Protein AF-0000000073390594 (afdb_homodimer)

Secondary structure (DSSP, 8-state):
------PPPEEEEE-TT-EEEEEEEESSEEEESSEEES-EEEPPSSS--EEEE-TT-EEES-EEEEEEEESSEEES-EEEEEEEEE-TT-EEES-EEEEEEEE-TT-EEES-EEE------------------/------PPPEEEEE-TT-EEEEEEEESSEEEESSEEES-EEEPPSSS--EEEE-TT-EEES-EEEEEEEESSEEES-EEEEEEEEE-TT-EEES-EEESSEEE-TT-EEES-EEE------------------

InterPro domains:
  IPR007607 Bactofilin A/B [PF04519] (12-113)
  IPR007607 Bactofilin A/B [PTHR35024] (6-117)

Foldseek 3Di:
DPPPPDQFDADEEAADPHEAEEEAEDEGEYEYNYEYEEEYEYDDDPDAYEYEYDDNYEYEYEYYGQHYEFQHEYEEEYEHVHEYEYDQNAHYEYEYEYQYYHYDHNHDYHYHYDYPPPPPPPPPPPPPPCPPD/DPPPPDQFDADEEAADPHEAEEEAEDEGEYEYNYEYEEEYEYDDDPDAYEYEYDDNYEYEYEYYGQHYEFQHEYEEEYEHVHEYEYDQNAHYEYEYEYQYYHYDHNHDYHYHYDYPPPPPVPPPPPPPPPPPD

Radius of gyration: 25.72 Å; Cα contacts (8 Å, |Δi|>4): 773; chains: 2; bounding box: 42×92×104 Å

pLDDT: mean 87.41, std 20.41, range [28.91, 98.94]

Nearest PDB structures (foldseek):
  6mzp-assembly1_A  TM=2.195E-01  e=5.213E+00  Danio rerio
  6mzp-assembly1_A  TM=2.193E-01  e=5.153E+00  Danio rerio

Structure (mmCIF, N/CA/C/O backbone):
data_AF-0000000073390594-model_v1
#
loop_
_entity.id
_entity.type
_entity.pdbx_description
1 polymer 'Cell shape determination protein CcmA'
#
loop_
_atom_site.group_PDB
_atom_site.id
_atom_site.type_symbol
_atom_site.label_atom_id
_atom_site.label_alt_id
_atom_site.label_comp_id
_atom_site.label_asym_id
_atom_site.label_entity_id
_atom_site.label_seq_id
_atom_site.pdbx_PDB_ins_code
_atom_site.Cartn_x
_atom_site.Cartn_y
_atom_site.Cartn_z
_atom_site.occupancy
_atom_site.B_iso_or_equiv
_atom_site.auth_seq_id
_atom_site.auth_comp_id
_atom_site.auth_asym_id
_atom_site.auth_atom_id
_atom_site.pdbx_PDB_model_num
ATOM 1 N N . MET A 1 1 ? 15.844 23.516 24.5 1 29.14 1 MET A N 1
ATOM 2 C CA . MET A 1 1 ? 16.297 22.391 23.688 1 29.14 1 MET A CA 1
ATOM 3 C C . MET A 1 1 ? 15.109 21.688 23.031 1 29.14 1 MET A C 1
ATOM 5 O O . MET A 1 1 ? 14.32 21.016 23.719 1 29.14 1 MET A O 1
ATOM 9 N N . PHE A 1 2 ? 14.172 22.141 22.156 1 35.88 2 PHE A N 1
ATOM 10 C CA . PHE A 1 2 ? 12.93 21.703 21.531 1 35.88 2 PHE A CA 1
ATOM 11 C C . PHE A 1 2 ? 13.055 20.266 21.031 1 35.88 2 PHE A C 1
ATOM 13 O O . PHE A 1 2 ? 13.836 20 20.109 1 35.88 2 PHE A O 1
ATOM 20 N N . SER A 1 3 ? 12.914 19.344 21.891 1 44.19 3 SER A N 1
ATOM 21 C CA . SER A 1 3 ? 13.117 17.922 21.609 1 44.19 3 SER A CA 1
ATOM 22 C C . SER A 1 3 ? 12.516 17.531 20.266 1 44.19 3 SER A C 1
ATOM 24 O O . SER A 1 3 ? 11.32 17.703 20.031 1 44.19 3 SER A O 1
ATOM 26 N N . ARG A 1 4 ? 13.188 17.703 19.219 1 50.53 4 ARG A N 1
ATOM 27 C CA . ARG A 1 4 ? 12.727 17.297 17.891 1 50.53 4 ARG A CA 1
ATOM 28 C C . ARG A 1 4 ? 12.094 15.906 17.938 1 50.53 4 ARG A C 1
ATOM 30 O O . ARG A 1 4 ? 12.789 14.914 18.188 1 50.53 4 ARG A O 1
ATOM 37 N N . LYS A 1 5 ? 10.844 15.844 18.375 1 61.91 5 LYS A N 1
ATOM 38 C CA . LYS A 1 5 ? 10.172 14.555 18.5 1 61.91 5 LYS A CA 1
ATOM 39 C C . LYS A 1 5 ? 10.492 13.656 17.312 1 61.91 5 LYS A C 1
ATOM 41 O O . LYS A 1 5 ? 10.5 14.109 16.172 1 61.91 5 LYS A O 1
ATOM 46 N N . LYS A 1 6 ? 11.203 12.578 17.594 1 77.19 6 LYS A N 1
ATOM 47 C CA . LYS A 1 6 ? 11.617 11.586 16.609 1 77.19 6 LYS A CA 1
ATOM 48 C C . LYS A 1 6 ? 10.461 11.203 15.68 1 77.19 6 LYS A C 1
ATOM 50 O O . LYS A 1 6 ? 9.367 10.883 16.141 1 77.19 6 LYS A O 1
ATOM 55 N N . GLN A 1 7 ? 10.672 11.492 14.422 1 86.75 7 GLN A N 1
ATOM 56 C CA . GLN A 1 7 ? 9.672 11.164 13.414 1 86.75 7 GLN A CA 1
ATOM 57 C C . GLN A 1 7 ? 9.391 9.664 13.383 1 86.75 7 GLN A C 1
ATOM 59 O O . GLN A 1 7 ? 10.312 8.852 13.469 1 86.75 7 GLN A O 1
ATOM 64 N N . PRO A 1 8 ? 8.125 9.336 13.336 1 90.12 8 PRO A N 1
ATOM 65 C CA . PRO A 1 8 ? 7.797 7.91 13.234 1 90.12 8 PRO A CA 1
ATOM 66 C C . PRO A 1 8 ? 8.43 7.246 12.016 1 90.12 8 PRO A C 1
ATOM 68 O O . PRO A 1 8 ? 8.578 7.883 10.969 1 90.12 8 PRO A O 1
ATOM 71 N N . PRO A 1 9 ? 8.82 6.027 12.164 1 92.44 9 PRO A N 1
ATOM 72 C CA . PRO A 1 9 ? 9.406 5.328 11.023 1 92.44 9 PRO A CA 1
ATOM 73 C C . PRO A 1 9 ? 8.398 5.07 9.906 1 92.44 9 PRO A C 1
ATOM 75 O O . PRO A 1 9 ? 7.23 4.789 10.172 1 92.44 9 PRO A O 1
ATOM 78 N N . ILE A 1 10 ? 8.891 5.086 8.695 1 95.75 10 ILE A N 1
ATOM 79 C CA . ILE A 1 10 ? 8.102 4.676 7.543 1 95.75 10 ILE A CA 1
ATOM 80 C C . ILE A 1 10 ? 8.078 3.154 7.449 1 95.75 10 ILE A C 1
ATOM 82 O O . ILE A 1 10 ? 9.109 2.521 7.23 1 95.75 10 ILE A O 1
ATOM 86 N N . LYS A 1 11 ? 6.898 2.658 7.578 1 96.44 11 LYS A N 1
ATOM 87 C CA . LYS A 1 11 ? 6.789 1.203 7.582 1 96.44 11 LYS A CA 1
ATOM 88 C C . LYS A 1 11 ? 6.176 0.692 6.281 1 96.44 11 LYS A C 1
ATOM 90 O O . LYS A 1 11 ? 6.457 -0.431 5.859 1 96.44 11 LYS A O 1
ATOM 95 N N . SER A 1 12 ? 5.344 1.457 5.68 1 98.31 12 SER A N 1
ATOM 96 C CA . SER A 1 12 ? 4.695 1.093 4.422 1 98.31 12 SER A CA 1
ATOM 97 C C . SER A 1 12 ? 5.172 1.981 3.277 1 98.31 12 SER A C 1
ATOM 99 O O . SER A 1 12 ? 5.438 3.168 3.477 1 98.31 12 SER A O 1
ATOM 101 N N . LEU A 1 13 ? 5.25 1.377 2.123 1 98.56 13 LEU A N 1
ATOM 102 C CA . LEU A 1 13 ? 5.66 2.096 0.922 1 98.56 13 LEU A CA 1
ATOM 103 C C . LEU A 1 13 ? 4.809 1.687 -0.273 1 98.56 13 LEU A C 1
ATOM 105 O O . LEU A 1 13 ? 4.742 0.505 -0.62 1 98.56 13 LEU A O 1
ATOM 109 N N . ILE A 1 14 ? 4.148 2.57 -0.844 1 98.44 14 ILE A N 1
ATOM 110 C CA . ILE A 1 14 ? 3.494 2.396 -2.137 1 98.44 14 ILE A CA 1
ATOM 111 C C . ILE A 1 14 ? 4.383 2.957 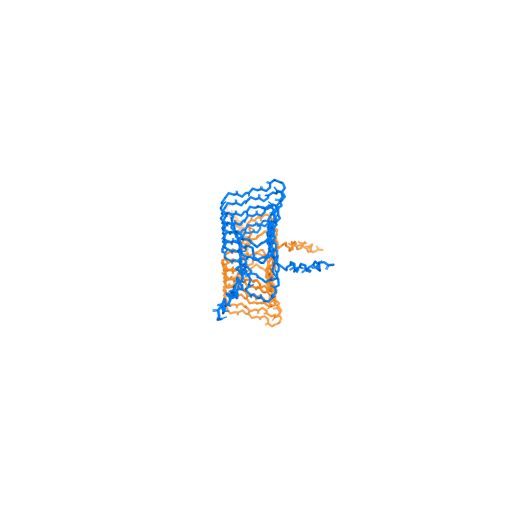-3.244 1 98.44 14 ILE A C 1
ATOM 113 O O . ILE A 1 14 ? 4.41 4.168 -3.473 1 98.44 14 ILE A O 1
ATOM 117 N N . ALA A 1 15 ? 5 2.104 -3.922 1 98 15 ALA A N 1
ATOM 118 C CA . ALA A 1 15 ? 6.07 2.504 -4.832 1 98 15 ALA A CA 1
ATOM 119 C C . ALA A 1 15 ? 5.508 2.963 -6.172 1 98 15 ALA A C 1
ATOM 121 O O . ALA A 1 15 ? 4.344 2.707 -6.484 1 98 15 ALA A O 1
ATOM 122 N N . HIS A 1 16 ? 6.426 3.664 -6.902 1 97 16 HIS A N 1
ATOM 123 C CA . HIS A 1 16 ? 6.109 4.012 -8.281 1 97 16 HIS A CA 1
ATOM 124 C C . HIS A 1 16 ? 5.664 2.785 -9.07 1 97 16 HIS A C 1
ATOM 126 O O . HIS A 1 16 ? 6.254 1.711 -8.945 1 97 16 HIS A O 1
ATOM 132 N N . GLY A 1 17 ? 4.586 2.969 -9.844 1 95 17 GLY A N 1
ATOM 133 C CA . GLY A 1 17 ? 4.055 1.854 -10.617 1 95 17 GLY A CA 1
ATOM 134 C C . GLY A 1 17 ? 2.955 1.1 -9.898 1 95 17 GLY A C 1
ATOM 135 O O . GLY A 1 17 ? 2.271 0.268 -10.5 1 95 17 GLY A O 1
ATOM 136 N N . THR A 1 18 ? 2.781 1.386 -8.586 1 97.44 18 THR A N 1
ATOM 137 C CA . THR A 1 18 ? 1.701 0.78 -7.812 1 97.44 18 THR A CA 1
ATOM 138 C C . THR A 1 18 ? 0.523 1.741 -7.684 1 97.44 18 THR A C 1
ATOM 140 O O . THR A 1 18 ? 0.711 2.932 -7.43 1 97.44 18 THR A O 1
ATOM 143 N N . ARG A 1 19 ? -0.652 1.222 -7.906 1 98.5 19 ARG A N 1
ATOM 144 C CA . ARG A 1 19 ? -1.881 2.002 -7.797 1 98.5 19 ARG A CA 1
ATOM 145 C C . ARG A 1 19 ? -2.875 1.324 -6.859 1 98.5 19 ARG A C 1
ATOM 147 O O . ARG A 1 19 ? -3.127 0.122 -6.977 1 98.5 19 ARG A O 1
ATOM 154 N N . ILE A 1 20 ? -3.424 2.088 -5.953 1 98.56 20 ILE A N 1
ATOM 155 C CA . ILE A 1 20 ? -4.473 1.608 -5.062 1 98.56 20 ILE A CA 1
ATOM 156 C C . ILE A 1 20 ? -5.789 2.312 -5.387 1 98.56 20 ILE A C 1
ATOM 158 O O . ILE A 1 20 ? -5.844 3.543 -5.449 1 98.56 20 ILE A O 1
ATOM 162 N N . ASN A 1 21 ? -6.773 1.581 -5.723 1 98.62 21 ASN A N 1
ATOM 163 C C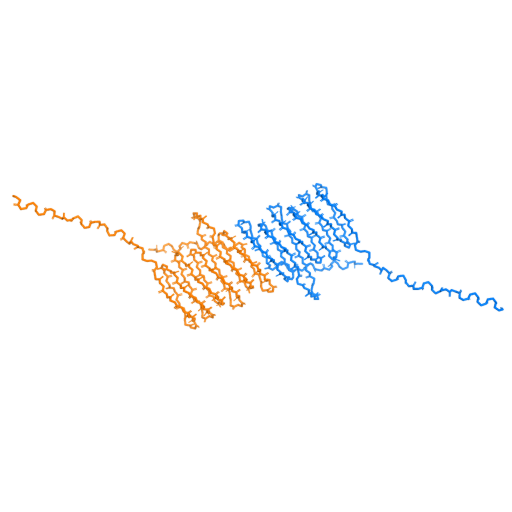A . ASN A 1 21 ? -8.133 2.09 -5.844 1 98.62 21 ASN A CA 1
ATOM 164 C C . ASN A 1 21 ? -8.977 1.733 -4.625 1 98.62 21 ASN A C 1
ATOM 166 O O . ASN A 1 21 ? -9.555 0.645 -4.559 1 98.62 21 ASN A O 1
ATOM 170 N N . GLY A 1 22 ? -8.992 2.658 -3.66 1 98 22 GLY A N 1
ATOM 171 C CA . GLY A 1 22 ? -9.688 2.414 -2.404 1 98 22 GLY A CA 1
ATOM 172 C C . GLY A 1 22 ? -9.086 3.172 -1.236 1 98 22 GLY A C 1
ATOM 173 O O . GLY A 1 22 ? -8.266 4.078 -1.43 1 98 22 GLY A O 1
ATOM 174 N N . GLU A 1 23 ? -9.453 2.805 -0.012 1 98.31 23 GLU A N 1
ATOM 175 C CA . GLU A 1 23 ? -9.023 3.486 1.208 1 98.31 23 GLU A CA 1
ATOM 176 C C . GLU A 1 23 ? -7.777 2.836 1.798 1 98.31 23 GLU A C 1
ATOM 178 O O . GLU A 1 23 ? -7.672 1.607 1.836 1 98.31 23 GLU A O 1
ATOM 183 N N . VAL A 1 24 ? -6.938 3.646 2.264 1 98.69 24 VAL A N 1
ATOM 184 C CA . VAL A 1 24 ? -5.742 3.182 2.963 1 98.69 24 VAL A CA 1
ATOM 185 C C . VAL A 1 24 ? -5.77 3.666 4.41 1 98.69 24 VAL A C 1
ATOM 187 O O . VAL A 1 24 ? -5.863 4.867 4.668 1 98.69 24 VAL A O 1
ATOM 190 N N . VAL A 1 25 ? -5.75 2.793 5.324 1 98.56 25 VAL A N 1
ATOM 191 C CA . VAL A 1 25 ? -5.59 3.109 6.738 1 98.56 25 VAL A CA 1
ATOM 192 C C . VAL A 1 25 ? -4.25 2.572 7.238 1 98.56 25 VAL A C 1
ATOM 194 O O . VAL A 1 25 ? -3.982 1.372 7.148 1 98.56 25 VAL A O 1
ATOM 197 N N . PHE A 1 26 ? -3.379 3.473 7.812 1 97.88 26 PHE A N 1
ATOM 198 C CA . PHE A 1 26 ? -2.029 3.023 8.133 1 97.88 26 PHE A CA 1
ATOM 199 C C . PHE A 1 26 ? -1.666 3.375 9.57 1 97.88 26 PHE A C 1
ATOM 201 O O . PHE A 1 26 ? -2.262 4.277 10.164 1 97.88 26 PHE A O 1
ATOM 208 N N . ALA A 1 27 ? -0.7 2.639 10.016 1 94.31 27 ALA A N 1
ATOM 209 C CA . ALA A 1 27 ? -0.115 2.928 11.32 1 94.31 27 ALA A CA 1
ATOM 210 C C . ALA A 1 27 ? 1.307 3.467 11.18 1 94.31 27 ALA A C 1
ATOM 212 O O . ALA A 1 27 ? 2.023 3.104 10.242 1 94.31 27 ALA A O 1
ATOM 213 N N . GLU A 1 28 ? 1.721 4.285 12.008 1 93.5 28 GLU A N 1
ATOM 214 C CA . GLU A 1 28 ? 3.068 4.836 12.117 1 93.5 28 GLU A CA 1
ATOM 215 C C . GLU A 1 28 ? 3.422 5.68 10.898 1 93.5 28 GLU A C 1
ATOM 217 O O . GLU A 1 28 ? 2.904 6.785 10.727 1 93.5 28 GLU A O 1
ATOM 222 N N . GLY A 1 29 ? 4.039 5.078 9.891 1 97.38 29 GLY A N 1
ATOM 223 C CA . GLY A 1 29 ? 4.457 5.883 8.75 1 97.38 29 GLY A CA 1
ATOM 224 C C . GLY A 1 29 ? 4.137 5.238 7.414 1 97.38 29 GLY A C 1
ATOM 225 O O . GLY A 1 29 ? 4.266 4.023 7.258 1 97.38 29 GLY A O 1
ATOM 226 N N . LEU A 1 30 ? 3.697 5.98 6.41 1 98.56 30 LEU A N 1
ATOM 227 C CA . LEU A 1 30 ? 3.414 5.578 5.039 1 98.56 30 LEU A CA 1
ATOM 228 C C . LEU A 1 30 ? 4.051 6.547 4.047 1 98.56 30 LEU A C 1
ATOM 230 O O . LEU A 1 30 ? 3.906 7.766 4.18 1 98.56 30 LEU A O 1
ATOM 234 N N . ARG A 1 31 ? 4.773 6.016 3.162 1 98.81 31 ARG A N 1
ATOM 235 C CA . ARG A 1 31 ? 5.258 6.793 2.027 1 98.81 31 ARG A CA 1
ATOM 236 C C . ARG A 1 31 ? 4.574 6.359 0.734 1 98.81 31 ARG A C 1
ATOM 238 O O . ARG A 1 31 ? 4.461 5.164 0.458 1 98.81 31 ARG A O 1
ATOM 245 N N . ILE A 1 32 ? 4.152 7.305 0.03 1 98.88 32 ILE A N 1
ATOM 246 C CA . ILE A 1 32 ? 3.531 7.051 -1.267 1 98.88 32 ILE A CA 1
ATOM 247 C C . ILE A 1 32 ? 4.391 7.652 -2.377 1 98.88 32 ILE A C 1
ATOM 249 O O . ILE A 1 32 ? 4.566 8.875 -2.441 1 98.88 32 ILE A O 1
ATOM 253 N N . ASP A 1 33 ? 4.949 6.816 -3.225 1 98.62 33 ASP A N 1
ATOM 254 C CA . ASP A 1 33 ? 5.633 7.223 -4.449 1 98.62 33 ASP A CA 1
ATOM 255 C C . ASP A 1 33 ? 4.746 7 -5.672 1 98.62 33 ASP A C 1
ATOM 257 O O . ASP A 1 33 ? 5.02 7.539 -6.746 1 98.62 33 ASP A O 1
ATOM 261 N N . GLY A 1 34 ? 3.615 6.176 -5.484 1 98.5 34 GLY A N 1
ATOM 262 C CA . GLY A 1 34 ? 2.709 5.809 -6.562 1 98.5 34 GLY A CA 1
ATOM 263 C C . GLY A 1 34 ? 1.399 6.574 -6.527 1 98.5 34 GLY A C 1
ATOM 264 O O . GLY A 1 34 ? 1.392 7.793 -6.352 1 98.5 34 GLY A O 1
ATOM 265 N N . GLU A 1 35 ? 0.335 5.766 -6.785 1 98.81 35 GLU A N 1
ATOM 266 C CA . GLU A 1 35 ? -0.961 6.426 -6.902 1 98.81 35 GLU A CA 1
ATOM 267 C C . GLU A 1 35 ? -1.99 5.797 -5.969 1 98.81 35 GLU A C 1
ATOM 269 O O . GLU A 1 35 ? -2.031 4.574 -5.812 1 98.81 35 GLU A O 1
ATOM 274 N N . VAL A 1 36 ? -2.832 6.648 -5.367 1 98.88 36 VAL A N 1
ATOM 275 C CA . VAL A 1 36 ? -3.955 6.188 -4.559 1 98.88 36 VAL A CA 1
ATOM 276 C C . VAL A 1 36 ? -5.227 6.93 -4.965 1 98.88 36 VAL A C 1
ATOM 278 O O . VAL A 1 36 ? -5.301 8.156 -4.848 1 98.88 36 VAL A O 1
ATOM 281 N N . ALA A 1 37 ? -6.137 6.25 -5.523 1 98.81 37 ALA A N 1
ATOM 282 C CA . ALA A 1 37 ? -7.473 6.781 -5.766 1 98.81 37 ALA A CA 1
ATOM 283 C C . ALA A 1 37 ? -8.422 6.418 -4.633 1 98.81 37 ALA A C 1
ATOM 285 O O . ALA A 1 37 ? -9.156 5.426 -4.719 1 98.81 37 ALA A O 1
ATOM 286 N N . GLY A 1 38 ? -8.461 7.168 -3.604 1 98.62 38 GLY A N 1
ATOM 287 C CA . GLY A 1 38 ? -9.211 6.969 -2.369 1 98.62 38 GLY A CA 1
ATOM 288 C C . GLY A 1 38 ? -8.586 7.676 -1.179 1 98.62 38 GLY A C 1
ATOM 289 O O . GLY A 1 38 ? -7.566 8.352 -1.312 1 98.62 38 GLY A O 1
ATOM 290 N N . ASP A 1 39 ? -9.234 7.59 0.003 1 98.69 39 ASP A N 1
ATOM 291 C CA . ASP A 1 39 ? -8.781 8.281 1.204 1 98.69 39 ASP A CA 1
ATOM 292 C C . ASP A 1 39 ? -7.57 7.582 1.818 1 98.69 39 ASP A C 1
ATOM 294 O O . ASP A 1 39 ? -7.48 6.352 1.795 1 98.69 39 ASP A O 1
ATOM 298 N N . VAL A 1 40 ? -6.695 8.344 2.352 1 98.81 40 VAL A N 1
ATOM 299 C CA . VAL A 1 40 ? -5.547 7.859 3.107 1 98.81 40 VAL A CA 1
ATOM 300 C C . VAL A 1 40 ? -5.59 8.414 4.531 1 98.81 40 VAL A C 1
ATOM 302 O O . VAL A 1 40 ? -5.496 9.625 4.73 1 98.81 40 VAL A O 1
ATOM 305 N N . ARG A 1 41 ? -5.703 7.508 5.496 1 98.31 41 ARG A N 1
ATOM 306 C CA . ARG A 1 41 ? -5.902 7.973 6.867 1 98.31 41 ARG A CA 1
ATOM 307 C C . ARG A 1 41 ? -5.012 7.211 7.84 1 98.31 41 ARG A C 1
ATOM 309 O O . ARG A 1 41 ? -4.961 5.98 7.809 1 98.31 41 ARG A O 1
ATOM 316 N N . ALA A 1 42 ? -4.355 7.926 8.688 1 97.12 42 ALA A N 1
ATOM 317 C CA . ALA A 1 42 ? -3.641 7.285 9.789 1 97.12 42 ALA A CA 1
ATOM 318 C C . ALA A 1 42 ? -4.617 6.727 10.82 1 97.12 42 ALA A C 1
ATOM 320 O O . ALA A 1 42 ? -5.66 7.324 11.086 1 97.12 42 ALA A O 1
ATOM 321 N N . GLN A 1 43 ? -4.223 5.609 11.336 1 92.69 43 GLN A N 1
ATOM 322 C CA . GLN A 1 43 ? -5.02 5.047 12.422 1 92.69 43 GLN A CA 1
ATOM 323 C C . GLN A 1 43 ? -5.004 5.961 13.641 1 92.69 43 GLN A C 1
ATOM 325 O O . GLN A 1 43 ? -3.988 6.598 13.938 1 92.69 43 GLN A O 1
ATOM 330 N N . ASP A 1 44 ? -6.191 5.852 14.227 1 81.12 44 ASP A N 1
ATOM 331 C CA . ASP A 1 44 ? -6.258 6.582 15.484 1 81.12 44 ASP A CA 1
ATOM 332 C C . ASP A 1 44 ? -5.402 5.91 16.562 1 81.12 44 ASP A C 1
ATOM 334 O O . ASP A 1 44 ? -5.336 4.68 16.625 1 81.12 44 ASP A O 1
ATOM 338 N N . GLY A 1 45 ? -4.512 6.559 17.078 1 75.75 45 GLY A N 1
ATOM 339 C CA . GLY A 1 45 ? -3.75 5.938 18.156 1 75.75 45 GLY A CA 1
ATOM 340 C C . GLY A 1 45 ? -2.807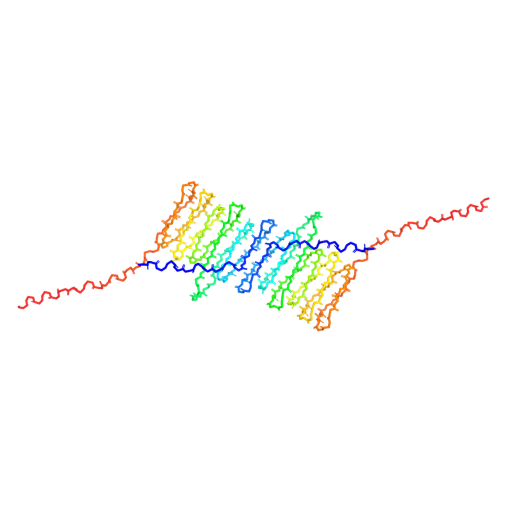 6.898 18.859 1 75.75 45 GLY A C 1
ATOM 341 O O . GLY A 1 45 ? -2.881 8.109 18.641 1 75.75 45 GLY A O 1
ATOM 342 N N . GLU A 1 46 ? -2.172 6.27 19.766 1 70.75 46 GLU A N 1
ATOM 343 C CA . GLU A 1 46 ? -1.285 7.043 20.625 1 70.75 46 GLU A CA 1
ATOM 344 C C . GLU A 1 46 ? 0.034 7.352 19.938 1 70.75 46 GLU A C 1
ATOM 346 O O . GLU A 1 46 ? 0.768 8.25 20.344 1 70.75 46 GLU A O 1
ATOM 351 N N . HIS A 1 47 ? 0.167 6.672 18.797 1 81.88 47 HIS A N 1
ATOM 352 C CA . HIS A 1 47 ? 1.47 6.828 18.172 1 81.88 47 HIS A CA 1
ATOM 353 C C . HIS A 1 47 ? 1.438 7.922 17.109 1 81.88 47 HIS A C 1
ATOM 355 O O . HIS A 1 47 ? 0.424 8.109 16.422 1 81.88 47 HIS A O 1
ATOM 361 N N . ALA A 1 48 ? 2.531 8.539 17.109 1 89.12 48 ALA A N 1
ATOM 362 C CA . ALA A 1 48 ? 2.684 9.555 16.062 1 89.12 48 ALA A CA 1
ATOM 363 C C . ALA A 1 48 ? 2.643 8.922 14.672 1 89.12 48 ALA A C 1
ATOM 365 O O . ALA A 1 48 ? 3.135 7.809 14.477 1 89.12 48 ALA A O 1
ATOM 366 N N . THR A 1 49 ? 1.987 9.531 13.75 1 96.12 49 THR A N 1
ATOM 367 C CA . THR A 1 49 ? 1.872 9.047 12.383 1 96.12 49 THR A CA 1
ATOM 368 C C . THR A 1 49 ? 2.457 10.055 11.398 1 96.12 49 THR A C 1
ATOM 370 O O . THR A 1 49 ? 2.387 11.258 11.625 1 96.12 49 THR A O 1
ATOM 373 N N . ILE A 1 50 ? 3.051 9.516 10.344 1 97.62 50 ILE A N 1
ATOM 374 C CA . ILE A 1 50 ? 3.592 10.375 9.297 1 97.62 50 ILE A CA 1
ATOM 375 C C . ILE A 1 50 ? 3.197 9.836 7.926 1 97.62 50 ILE A C 1
ATOM 377 O O . ILE A 1 50 ? 3.252 8.633 7.688 1 97.62 50 ILE A O 1
ATOM 381 N N . LEU A 1 51 ? 2.721 10.688 7.09 1 98.62 51 LEU A N 1
ATOM 382 C CA . LEU A 1 51 ? 2.416 10.398 5.691 1 98.62 51 LEU A CA 1
ATOM 383 C C . LEU A 1 51 ? 3.283 11.242 4.762 1 98.62 51 LEU A C 1
ATOM 385 O O . LEU A 1 51 ? 3.309 12.469 4.875 1 98.62 51 LEU A O 1
ATOM 389 N N . VAL A 1 52 ? 3.992 10.586 3.871 1 98.88 52 VAL A N 1
ATOM 390 C CA . VAL A 1 52 ? 4.824 11.289 2.895 1 98.88 52 VAL A CA 1
ATOM 391 C C . VAL A 1 52 ? 4.293 11.023 1.486 1 98.88 52 VAL A C 1
ATOM 393 O O . VAL A 1 52 ? 4.23 9.875 1.044 1 98.88 52 VAL A O 1
ATOM 396 N N . VAL A 1 53 ? 3.902 12.039 0.847 1 98.88 53 VAL A N 1
ATOM 397 C CA . VAL A 1 53 ? 3.521 11.992 -0.561 1 98.88 53 VAL A CA 1
ATOM 398 C C . VAL A 1 53 ? 4.664 12.523 -1.425 1 98.88 53 VAL A C 1
ATOM 400 O O . VAL A 1 53 ? 4.91 13.734 -1.464 1 98.88 53 VAL A O 1
ATOM 403 N N . SER A 1 54 ? 5.32 11.664 -2.145 1 98.56 54 SER A N 1
ATOM 404 C CA . SER A 1 54 ? 6.543 12.023 -2.854 1 98.56 54 SER A CA 1
ATOM 405 C C . SER A 1 54 ? 6.234 12.734 -4.168 1 98.56 54 SER A C 1
ATOM 407 O O . SER A 1 54 ? 5.07 12.867 -4.547 1 98.56 54 SER A O 1
ATOM 409 N N . GLU A 1 55 ? 7.23 13.133 -4.824 1 97.75 55 GLU A N 1
ATOM 410 C CA . GLU A 1 55 ? 7.148 14.031 -5.969 1 97.75 55 GLU A CA 1
ATOM 411 C C . GLU A 1 55 ? 6.285 13.445 -7.078 1 97.75 55 GLU A C 1
ATOM 413 O O . GLU A 1 55 ? 5.461 14.141 -7.672 1 97.75 55 GLU A O 1
ATOM 418 N N . SER A 1 56 ? 6.441 12.172 -7.312 1 97.12 56 SER A N 1
ATOM 419 C CA . SER A 1 56 ? 5.738 11.555 -8.43 1 97.12 56 SER A CA 1
ATOM 420 C C . SER A 1 56 ? 4.402 10.969 -7.992 1 97.12 56 SER A C 1
ATOM 422 O O . SER A 1 56 ? 3.65 10.438 -8.812 1 97.12 56 SER A O 1
ATOM 424 N N . ALA A 1 57 ? 4.07 11.102 -6.734 1 98.69 57 ALA A N 1
ATOM 425 C CA . ALA A 1 57 ? 2.883 10.461 -6.176 1 98.69 57 ALA A CA 1
ATOM 426 C C . ALA A 1 57 ? 1.634 11.305 -6.43 1 98.69 57 ALA A C 1
ATOM 428 O O . ALA A 1 57 ? 1.719 12.523 -6.57 1 98.69 57 ALA A O 1
ATOM 429 N N . ARG A 1 58 ? 0.543 10.602 -6.484 1 98.88 58 ARG A N 1
ATOM 430 C CA . ARG A 1 58 ? -0.75 11.266 -6.629 1 98.88 58 ARG A CA 1
ATOM 431 C C . ARG A 1 58 ? -1.806 10.602 -5.75 1 98.88 58 ARG A C 1
ATOM 433 O O . ARG A 1 58 ? -1.981 9.375 -5.801 1 98.88 58 ARG A O 1
ATOM 440 N N . VAL A 1 59 ? -2.5 11.383 -4.965 1 98.94 59 VAL A N 1
ATOM 441 C CA . VAL A 1 59 ? -3.592 10.898 -4.125 1 98.94 59 VAL A CA 1
ATOM 442 C C . VAL A 1 59 ? -4.883 11.633 -4.484 1 98.94 59 VAL A C 1
ATOM 444 O O . VAL A 1 59 ? -4.926 12.867 -4.469 1 98.94 59 VAL A O 1
ATOM 447 N N . GLU A 1 60 ? -5.828 10.945 -4.898 1 98.88 60 GLU A N 1
ATOM 448 C CA . GLU A 1 60 ? -7.152 11.508 -5.137 1 98.88 60 GLU A CA 1
ATOM 449 C C . GLU A 1 60 ? -8.141 11.07 -4.059 1 98.88 60 GLU A C 1
ATOM 451 O O . GLU A 1 60 ? -8.844 10.07 -4.227 1 98.88 60 GLU A O 1
ATOM 456 N N . GLY A 1 61 ? -8.281 11.812 -3.061 1 98.69 61 GLY A N 1
ATOM 457 C CA . GLY A 1 61 ? -9.055 11.547 -1.859 1 98.69 61 GLY A CA 1
ATOM 458 C C . GLY A 1 61 ? -8.57 12.328 -0.651 1 98.69 61 GLY A C 1
ATOM 459 O O . GLY A 1 61 ? -7.645 13.133 -0.758 1 98.69 61 GLY A O 1
ATOM 460 N N . ALA A 1 62 ? -9.211 12.18 0.491 1 98.62 62 ALA A N 1
ATOM 461 C CA . ALA A 1 62 ? -8.828 12.867 1.723 1 98.62 62 ALA A CA 1
ATOM 462 C C . ALA A 1 62 ? -7.535 12.281 2.297 1 98.62 62 ALA A C 1
ATOM 464 O O . ALA A 1 62 ? -7.312 11.07 2.236 1 98.62 62 ALA A O 1
ATOM 465 N N . VAL A 1 63 ? -6.77 13.164 2.867 1 98.38 63 VAL A N 1
ATOM 466 C CA . VAL A 1 63 ? -5.531 12.773 3.533 1 98.38 63 VAL A CA 1
ATOM 467 C C . VAL A 1 63 ? -5.566 13.227 4.992 1 98.38 63 VAL A C 1
ATOM 469 O O . VAL A 1 63 ? -5.812 14.398 5.281 1 98.38 63 VAL A O 1
ATOM 472 N N . HIS A 1 64 ? -5.395 12.242 5.867 1 97.88 64 HIS A N 1
ATOM 473 C CA . HIS A 1 64 ? -5.441 12.555 7.289 1 97.88 64 HIS A CA 1
ATOM 474 C C . HIS A 1 64 ? -4.305 11.875 8.039 1 97.88 64 HIS A C 1
ATOM 476 O O . HIS A 1 64 ? -4.207 10.648 8.055 1 97.88 64 HIS A O 1
ATOM 482 N N . ALA A 1 65 ? -3.463 12.625 8.727 1 97.81 65 ALA A N 1
ATOM 483 C CA . ALA A 1 65 ? -2.41 12.117 9.609 1 97.81 65 ALA A CA 1
ATOM 484 C C . ALA A 1 65 ? -1.929 13.203 10.562 1 97.81 65 ALA A C 1
ATOM 486 O O . ALA A 1 65 ? -2.316 14.367 10.438 1 97.81 65 ALA A O 1
ATOM 487 N N . ALA A 1 66 ? -1.085 12.812 11.555 1 96.25 66 ALA A N 1
ATOM 488 C CA . ALA A 1 66 ? -0.528 13.805 12.469 1 96.25 66 ALA A CA 1
ATOM 489 C C . ALA A 1 66 ? 0.474 14.703 11.75 1 96.25 66 ALA A C 1
ATOM 491 O O . ALA A 1 66 ? 0.346 15.93 11.789 1 96.25 66 ALA A O 1
ATOM 492 N N . HIS A 1 67 ? 1.431 14.086 11.094 1 97.19 67 HIS A N 1
ATOM 493 C CA . HIS A 1 67 ? 2.428 14.766 10.273 1 97.19 67 HIS A CA 1
ATOM 494 C C . HIS A 1 67 ? 2.258 14.414 8.797 1 97.19 67 HIS A C 1
ATOM 496 O O . HIS A 1 67 ? 2.311 13.234 8.422 1 97.19 67 HIS A O 1
ATOM 502 N N . VAL A 1 68 ? 2.064 15.391 7.988 1 98.25 68 VAL A N 1
ATOM 503 C CA . VAL A 1 68 ? 1.867 15.18 6.559 1 98.25 68 VAL A CA 1
ATOM 504 C C . VAL A 1 68 ? 2.918 15.953 5.77 1 98.25 68 VAL A C 1
ATOM 506 O O . VAL A 1 68 ? 3.049 17.172 5.93 1 98.25 68 VAL A O 1
ATOM 509 N N . ILE A 1 69 ? 3.648 15.281 4.973 1 98.69 69 ILE A N 1
ATOM 510 C CA . ILE A 1 69 ? 4.621 15.891 4.066 1 98.69 69 ILE A CA 1
ATOM 511 C C . ILE A 1 69 ? 4.199 15.656 2.619 1 98.69 69 ILE A C 1
ATOM 513 O O . ILE A 1 69 ? 4.051 14.508 2.188 1 98.69 69 ILE A O 1
ATOM 517 N N . ILE A 1 70 ? 4.051 16.75 1.884 1 98.81 70 ILE A N 1
ATOM 518 C CA . ILE A 1 70 ? 3.592 16.609 0.506 1 98.81 70 ILE A CA 1
ATOM 519 C C . ILE A 1 70 ? 4.609 17.25 -0.443 1 98.81 70 ILE A C 1
ATOM 521 O O . ILE A 1 70 ? 4.969 18.422 -0.288 1 98.81 70 ILE A O 1
ATOM 525 N N . ASN A 1 71 ? 5.07 16.5 -1.332 1 98.88 71 ASN A N 1
ATOM 526 C CA . ASN A 1 71 ? 5.914 17 -2.418 1 98.88 71 ASN A CA 1
ATOM 527 C C . ASN A 1 71 ? 5.367 16.578 -3.781 1 98.88 71 ASN A C 1
ATOM 529 O O . ASN A 1 71 ? 6.078 16.641 -4.785 1 98.88 71 ASN A O 1
ATOM 533 N N . GLY A 1 72 ? 4.141 16.016 -3.799 1 98.75 72 GLY A N 1
ATOM 534 C CA . GLY A 1 72 ? 3.414 15.594 -4.984 1 98.75 72 GLY A CA 1
ATOM 535 C C . GLY A 1 72 ? 2.021 16.188 -5.074 1 98.75 72 GLY A C 1
ATOM 536 O O . GLY A 1 72 ? 1.803 17.344 -4.688 1 98.75 72 GLY A O 1
ATOM 537 N N . THR A 1 73 ? 1.117 15.289 -5.621 1 98.94 73 THR A N 1
ATOM 538 C CA . THR A 1 73 ? -0.203 15.836 -5.918 1 98.94 73 THR A CA 1
ATOM 539 C C . THR A 1 73 ? -1.259 15.234 -5 1 98.94 73 THR A C 1
ATOM 541 O O . THR A 1 73 ? -1.302 14.016 -4.816 1 98.94 73 THR A O 1
ATOM 544 N N . VAL A 1 74 ? -2.086 16.062 -4.387 1 98.88 74 VAL A N 1
ATOM 545 C CA . VAL A 1 74 ? -3.25 15.625 -3.621 1 98.88 74 VAL A CA 1
ATOM 546 C C . VAL A 1 74 ? -4.496 16.359 -4.109 1 98.88 74 VAL A C 1
ATOM 548 O O . VAL A 1 74 ? -4.531 17.594 -4.121 1 98.88 74 VAL A O 1
ATOM 551 N N . VAL A 1 75 ? -5.434 15.633 -4.605 1 98.88 75 VAL A N 1
ATOM 552 C CA . VAL A 1 75 ? -6.73 16.172 -4.996 1 98.88 75 VAL A CA 1
ATOM 553 C C . VAL A 1 75 ? -7.793 15.758 -3.98 1 98.88 75 VAL A C 1
ATOM 555 O O . VAL A 1 75 ? -8.391 14.688 -4.109 1 98.88 75 VAL A O 1
ATOM 558 N N . GLY A 1 76 ? -8.07 16.547 -3.033 1 98.56 76 GLY A N 1
ATOM 559 C CA . GLY A 1 76 ? -8.953 16.297 -1.904 1 98.56 76 GLY A CA 1
ATOM 560 C C . GLY A 1 76 ? -8.539 17.047 -0.65 1 98.56 76 GLY A C 1
ATOM 561 O O . GLY A 1 76 ? -7.543 17.781 -0.656 1 98.56 76 GLY A O 1
ATOM 562 N N . PRO A 1 77 ? -9.352 16.984 0.374 1 98.25 77 PRO A N 1
ATOM 563 C CA . PRO A 1 77 ? -9.023 17.688 1.614 1 98.25 77 PRO A CA 1
ATOM 564 C C . PRO A 1 77 ? -7.82 17.094 2.338 1 98.25 77 PRO A C 1
ATOM 566 O O . PRO A 1 77 ? -7.594 15.875 2.262 1 98.25 77 PRO A O 1
ATOM 569 N N . VAL A 1 78 ? -7.078 17.922 3.02 1 98.5 78 VAL A N 1
ATOM 570 C CA . VAL A 1 78 ? -5.906 17.516 3.779 1 98.5 78 VAL A CA 1
ATOM 571 C C . VAL A 1 78 ? -6.062 17.922 5.242 1 98.5 78 VAL A C 1
ATOM 573 O O . VAL A 1 78 ? -6.348 19.094 5.531 1 98.5 78 VAL A O 1
ATOM 576 N N . HIS A 1 79 ? -5.949 16.953 6.074 1 97.69 79 HIS A N 1
ATOM 577 C CA . HIS A 1 79 ? -5.992 17.219 7.508 1 97.69 79 HIS A CA 1
ATOM 578 C C . HIS A 1 79 ? -4.699 16.781 8.188 1 97.69 79 HIS A C 1
ATOM 580 O O . HIS A 1 79 ? -4.449 15.578 8.328 1 97.69 79 HIS A O 1
ATOM 586 N N . ALA A 1 80 ? -3.93 17.75 8.625 1 96.81 80 ALA A N 1
ATOM 587 C CA . ALA A 1 80 ? -2.727 17.484 9.414 1 96.81 80 ALA A CA 1
ATOM 588 C C . ALA A 1 80 ? -2.936 17.875 10.875 1 96.81 80 ALA A C 1
ATOM 590 O O . ALA A 1 80 ? -2.979 19.062 11.211 1 96.81 80 ALA A O 1
ATOM 591 N N . ALA A 1 81 ? -2.938 16.922 11.719 1 95 81 ALA A N 1
ATOM 592 C CA . ALA A 1 81 ? -3.328 17.141 13.109 1 95 81 ALA A CA 1
ATOM 593 C C . ALA A 1 81 ? -2.23 17.875 13.875 1 95 81 ALA A C 1
ATOM 595 O O . ALA A 1 81 ? -2.502 18.547 14.875 1 95 81 ALA A O 1
ATOM 596 N N . GLU A 1 82 ? -0.891 17.734 13.391 1 93.56 82 GLU A N 1
ATOM 597 C CA . GLU A 1 82 ? 0.211 18.375 14.109 1 93.56 82 GLU A CA 1
ATOM 598 C C . GLU A 1 82 ? 1.021 19.281 13.195 1 93.56 82 GLU A C 1
ATOM 600 O O . GLU A 1 82 ? 1.198 20.469 13.484 1 93.56 82 GLU A O 1
ATOM 605 N N . LEU A 1 83 ? 1.429 18.734 12.055 1 95.38 83 LEU A N 1
ATOM 606 C CA . LEU A 1 83 ? 2.305 19.5 11.172 1 95.38 83 LEU A CA 1
ATOM 607 C C . LEU A 1 83 ? 2.035 19.156 9.711 1 95.38 83 LEU A C 1
ATOM 609 O O . LEU A 1 83 ? 1.947 17.984 9.344 1 95.38 83 LEU A O 1
ATOM 613 N N . LEU A 1 84 ? 1.896 20.172 8.922 1 97.56 84 LEU A N 1
ATOM 614 C CA . LEU A 1 84 ? 1.852 20.062 7.469 1 97.56 84 LEU A CA 1
ATOM 615 C C . LEU A 1 84 ? 3.096 20.672 6.836 1 97.56 84 LEU A C 1
ATOM 617 O O . LEU A 1 84 ? 3.391 21.844 7.043 1 97.56 84 LEU A O 1
ATOM 621 N N . GLU A 1 85 ? 3.805 19.891 6.168 1 98.44 85 GLU A N 1
ATOM 622 C CA . GLU A 1 85 ? 4.969 20.359 5.426 1 98.44 85 GLU A CA 1
ATOM 623 C C . GLU A 1 85 ? 4.738 20.266 3.918 1 98.44 85 G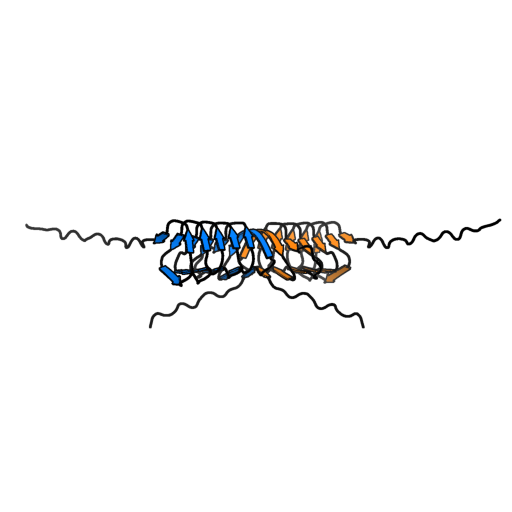LU A C 1
ATOM 625 O O . GLU A 1 85 ? 4.516 19.172 3.389 1 98.44 85 GLU A O 1
ATOM 630 N N . LEU A 1 86 ? 4.863 21.375 3.27 1 98.56 86 LEU A N 1
ATOM 631 C CA . LEU A 1 86 ? 4.691 21.422 1.821 1 98.56 86 LEU A CA 1
ATOM 632 C C . LEU A 1 86 ? 6.02 21.703 1.124 1 98.56 86 LEU A C 1
ATOM 634 O O . LEU A 1 86 ? 6.57 22.797 1.251 1 98.56 86 LEU A O 1
ATOM 638 N N . GLN A 1 87 ? 6.465 20.75 0.421 1 98.56 87 GLN A N 1
ATOM 639 C CA . GLN A 1 87 ? 7.727 20.859 -0.309 1 98.56 87 GLN A CA 1
ATOM 640 C C . GLN A 1 87 ? 7.512 21.453 -1.698 1 98.56 87 GLN A C 1
ATOM 642 O O . GLN A 1 87 ? 6.375 21.672 -2.115 1 98.56 87 GLN A O 1
ATOM 647 N N . PRO A 1 88 ? 8.508 21.797 -2.43 1 98.56 88 PRO A N 1
ATOM 648 C CA . PRO A 1 88 ? 8.414 22.672 -3.592 1 98.56 88 PRO A CA 1
ATOM 649 C C . PRO A 1 88 ? 7.484 22.141 -4.676 1 98.56 88 PRO A C 1
ATOM 651 O O . PRO A 1 88 ? 6.895 22.906 -5.434 1 98.56 88 PRO A O 1
ATOM 654 N N . LYS A 1 89 ? 7.312 20.812 -4.762 1 98.69 89 LYS A N 1
ATOM 655 C CA . LYS A 1 89 ? 6.535 20.234 -5.859 1 98.69 89 LYS A CA 1
ATOM 656 C C . LYS A 1 89 ? 5.121 19.891 -5.406 1 98.69 89 LYS A C 1
ATOM 658 O O . LYS A 1 89 ? 4.363 19.266 -6.148 1 98.69 89 LYS A O 1
ATOM 663 N N . ALA A 1 90 ? 4.73 20.312 -4.246 1 98.75 90 ALA A N 1
ATOM 664 C CA . ALA A 1 90 ? 3.41 20.031 -3.691 1 98.75 90 ALA A CA 1
ATOM 665 C C . ALA A 1 90 ? 2.314 20.734 -4.484 1 98.75 90 ALA A C 1
ATOM 667 O O . ALA A 1 90 ? 2.434 21.922 -4.789 1 98.75 90 ALA A O 1
ATOM 668 N N . ARG A 1 91 ? 1.355 20.016 -4.895 1 98.75 91 ARG A N 1
ATOM 669 C CA . ARG A 1 91 ? 0.15 20.516 -5.543 1 98.75 91 ARG A CA 1
ATOM 670 C C . ARG A 1 91 ? -1.104 20.016 -4.836 1 98.75 91 ARG A C 1
ATOM 672 O O . ARG A 1 91 ? -1.453 18.844 -4.945 1 98.75 91 ARG A O 1
ATOM 679 N N . ILE A 1 92 ? -1.834 20.891 -4.168 1 98.56 92 ILE A N 1
ATOM 680 C CA . ILE A 1 92 ? -3.02 20.469 -3.428 1 98.56 92 ILE A CA 1
ATOM 681 C C . ILE A 1 92 ? -4.254 21.172 -3.99 1 98.56 92 ILE A C 1
ATOM 683 O O . ILE A 1 92 ? -4.258 22.391 -4.156 1 98.56 92 ILE A O 1
ATOM 687 N N . THR A 1 93 ? -5.195 20.469 -4.414 1 98.75 93 THR A N 1
ATOM 688 C CA . THR A 1 93 ? -6.531 20.969 -4.723 1 98.75 93 THR A CA 1
ATOM 689 C C . THR A 1 93 ? -7.547 20.469 -3.705 1 98.75 93 THR A C 1
ATOM 691 O O . THR A 1 93 ? -7.969 19.312 -3.766 1 98.75 93 THR A O 1
ATOM 694 N N . GLY A 1 94 ? -7.934 21.234 -2.746 1 98.06 94 GLY A N 1
ATOM 695 C CA . GLY A 1 94 ? -8.82 20.875 -1.648 1 98.06 94 GLY A CA 1
ATOM 696 C C . GLY A 1 94 ? -8.586 21.703 -0.4 1 98.06 94 GLY A C 1
ATOM 697 O O . GLY A 1 94 ? -7.602 22.438 -0.311 1 98.06 94 GLY A O 1
ATOM 698 N N . ASN A 1 95 ? -9.508 21.656 0.525 1 97.5 95 ASN A N 1
ATOM 699 C CA . ASN A 1 95 ? -9.375 22.391 1.775 1 97.5 95 ASN A CA 1
ATOM 700 C C . ASN A 1 95 ? -8.328 21.766 2.689 1 97.5 95 ASN A C 1
ATOM 702 O O . ASN A 1 95 ? -8.195 20.547 2.752 1 97.5 95 ASN A O 1
ATOM 706 N N . VAL A 1 96 ? -7.656 22.625 3.436 1 97.62 96 VAL A N 1
ATOM 707 C CA . VAL A 1 96 ? -6.535 22.156 4.254 1 97.62 96 VAL A CA 1
ATOM 708 C C . VAL A 1 96 ? -6.742 22.609 5.703 1 97.62 96 VAL A C 1
ATOM 710 O O . VAL A 1 96 ? -6.977 23.781 5.969 1 97.62 96 VAL A O 1
ATOM 713 N N . HIS A 1 97 ? -6.746 21.625 6.543 1 97.25 97 HIS A N 1
ATOM 714 C CA . HIS A 1 97 ? -6.777 21.859 7.984 1 97.25 97 HIS A CA 1
ATOM 715 C C . HIS A 1 97 ? -5.453 21.469 8.633 1 97.25 97 HIS A C 1
ATOM 717 O O . HIS A 1 97 ? -4.953 20.359 8.406 1 97.25 97 HIS A O 1
ATOM 723 N N . TYR A 1 98 ? -4.883 22.359 9.414 1 95.75 98 TYR A N 1
ATOM 724 C CA . TYR A 1 98 ? -3.568 22.078 9.984 1 95.75 98 TYR A CA 1
ATOM 725 C C . TYR A 1 98 ? -3.393 22.766 11.328 1 95.75 98 TYR A C 1
ATOM 727 O O . TYR A 1 98 ? -4.039 23.781 11.602 1 95.75 98 TYR A O 1
ATOM 735 N N . LYS A 1 99 ? -2.557 22.234 12.156 1 94.94 99 LYS A N 1
ATOM 736 C CA . LYS A 1 99 ? -2.172 22.891 13.398 1 94.94 99 LYS A CA 1
ATOM 737 C C . LYS A 1 99 ? -0.962 23.797 13.188 1 94.94 99 LYS A C 1
ATOM 739 O O . LYS A 1 99 ? -0.948 24.938 13.641 1 94.94 99 LYS A O 1
ATOM 744 N N . ALA A 1 100 ? 0.098 23.25 12.516 1 95.38 100 ALA A N 1
ATOM 745 C CA . ALA A 1 100 ? 1.283 24 12.102 1 95.38 100 ALA A CA 1
ATOM 746 C C . ALA A 1 100 ? 1.585 23.781 10.625 1 95.38 100 ALA A C 1
ATOM 748 O O . ALA A 1 100 ? 1.317 22.703 10.086 1 95.38 100 ALA A O 1
ATOM 749 N N . LEU A 1 101 ? 2.188 24.844 10.023 1 95.31 101 LEU A N 1
ATOM 750 C CA . LEU A 1 101 ? 2.391 24.781 8.578 1 95.31 101 LEU A CA 1
ATOM 751 C C . LEU A 1 101 ? 3.805 25.219 8.203 1 95.31 101 LEU A C 1
ATOM 753 O O . LEU A 1 101 ? 4.301 26.219 8.703 1 95.31 101 LEU A O 1
ATOM 757 N N . GLU A 1 102 ? 4.453 24.359 7.527 1 96.62 102 GLU A N 1
ATOM 758 C CA . GLU A 1 102 ? 5.691 24.719 6.84 1 96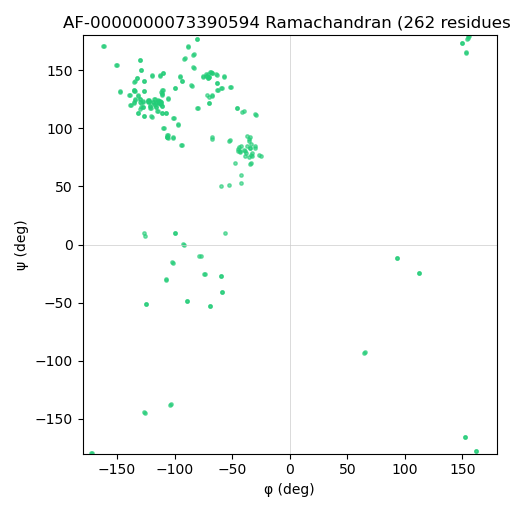.62 102 GLU A CA 1
ATOM 759 C C . GLU A 1 102 ? 5.535 24.594 5.324 1 96.62 102 GLU A C 1
ATOM 761 O O . GLU A 1 102 ? 5.227 23.516 4.816 1 96.62 102 GLU A O 1
ATOM 766 N N . MET A 1 103 ? 5.785 25.703 4.617 1 96.94 103 MET A N 1
ATOM 767 C CA . MET A 1 103 ? 5.605 25.672 3.17 1 96.94 103 MET A CA 1
ATOM 768 C C . MET A 1 103 ? 6.84 26.219 2.459 1 96.94 103 MET A C 1
ATOM 770 O O . MET A 1 103 ? 7.293 27.328 2.76 1 96.94 103 MET A O 1
ATOM 774 N N . HIS A 1 104 ? 7.363 25.469 1.604 1 97.69 104 HIS A N 1
ATOM 775 C CA . HIS A 1 104 ? 8.508 25.891 0.803 1 97.69 104 HIS A CA 1
ATOM 776 C C . HIS A 1 104 ? 8.062 26.531 -0.504 1 97.69 104 HIS A C 1
ATOM 778 O O . HIS A 1 104 ? 6.953 26.281 -0.98 1 97.69 104 HIS A O 1
ATOM 784 N N . GLN A 1 105 ? 8.977 27.297 -1.082 1 96.88 105 GLN A N 1
ATOM 785 C CA . GLN A 1 105 ? 8.688 27.938 -2.359 1 96.88 105 GLN A CA 1
ATOM 786 C C . GLN A 1 105 ? 8.43 26.906 -3.453 1 96.88 105 GLN A C 1
ATOM 788 O O . GLN A 1 105 ? 9.148 25.906 -3.559 1 96.88 105 GLN A O 1
ATOM 793 N N . GLY A 1 106 ? 7.355 27.109 -4.215 1 97.81 106 GLY A N 1
ATOM 794 C CA . GLY A 1 106 ? 6.98 26.25 -5.324 1 97.81 106 GLY A CA 1
ATOM 795 C C . GLY A 1 106 ? 5.699 25.484 -5.074 1 97.81 106 GLY A C 1
ATOM 796 O O . GLY A 1 106 ? 5.023 25.062 -6.016 1 97.81 106 GLY A O 1
ATOM 797 N N . ALA A 1 107 ? 5.395 25.297 -3.785 1 98.06 107 ALA A N 1
ATOM 798 C CA . ALA A 1 107 ? 4.172 24.594 -3.414 1 98.06 107 ALA A CA 1
ATOM 799 C C . ALA A 1 107 ? 2.936 25.422 -3.734 1 98.06 107 ALA A C 1
ATOM 801 O O . ALA A 1 107 ? 2.967 26.656 -3.631 1 98.06 107 ALA A O 1
ATOM 802 N N . THR A 1 108 ? 1.904 24.719 -4.148 1 97.94 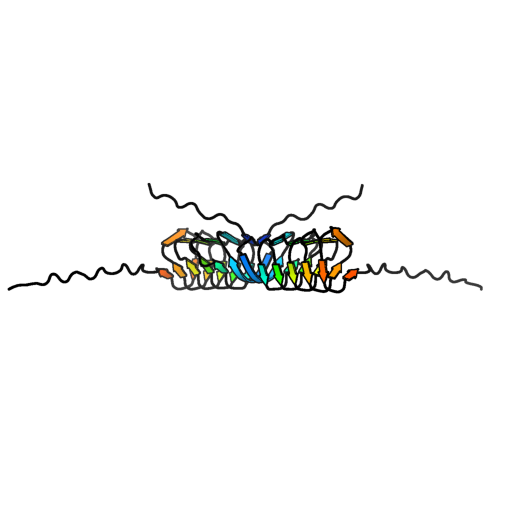108 THR A N 1
ATOM 803 C CA . THR A 1 108 ? 0.673 25.438 -4.453 1 97.94 108 THR A CA 1
ATOM 804 C C . THR A 1 108 ? -0.528 24.75 -3.805 1 97.94 108 THR A C 1
ATOM 806 O O . THR A 1 108 ? -0.59 23.516 -3.742 1 97.94 108 THR A O 1
ATOM 809 N N . ILE A 1 109 ? -1.483 25.516 -3.336 1 96.88 109 ILE A N 1
ATOM 810 C CA . ILE A 1 109 ? -2.734 25.047 -2.758 1 96.88 109 ILE A CA 1
ATOM 811 C C . ILE A 1 109 ? -3.912 25.766 -3.412 1 96.88 109 ILE A C 1
ATOM 813 O O . ILE A 1 109 ? -3.936 27 -3.482 1 96.88 109 ILE A O 1
ATOM 817 N N . SER A 1 110 ? -4.75 25.062 -3.957 1 97.75 110 SER A N 1
ATOM 818 C CA . SER A 1 110 ? -6.027 25.578 -4.434 1 97.75 110 SER A CA 1
ATOM 819 C C . SER A 1 110 ? -7.176 25.156 -3.527 1 97.75 110 SER A C 1
ATOM 821 O O . SER A 1 110 ? -7.75 24.078 -3.719 1 97.75 110 SER A O 1
ATOM 823 N N . GLY A 1 111 ? -7.562 25.875 -2.559 1 96.81 111 GLY A N 1
ATOM 824 C CA . GLY A 1 111 ? -8.594 25.594 -1.572 1 96.81 111 GLY A CA 1
ATOM 825 C C . GLY A 1 111 ? -8.477 26.453 -0.33 1 96.81 111 GLY A C 1
ATOM 826 O O . GLY A 1 111 ? -7.641 27.359 -0.267 1 96.81 111 GLY A O 1
ATOM 827 N N . GLN A 1 112 ? -9.273 26.297 0.646 1 95.31 112 GLN A N 1
ATOM 828 C CA . GLN A 1 112 ? -9.258 27.047 1.891 1 95.31 112 GLN A CA 1
ATOM 829 C C . GLN A 1 112 ? -8.289 26.453 2.896 1 95.31 112 GLN A C 1
ATOM 831 O O . GLN A 1 112 ? -8.203 25.219 3.025 1 95.31 112 GLN A O 1
ATOM 836 N N . MET A 1 113 ? -7.582 27.25 3.518 1 93.94 113 MET A N 1
ATOM 837 C CA . MET A 1 113 ? -6.688 26.828 4.594 1 93.94 113 MET A CA 1
ATOM 838 C C . MET A 1 113 ? -7.25 27.219 5.957 1 93.94 113 MET A C 1
ATOM 840 O O . MET A 1 113 ? -7.57 28.391 6.184 1 93.94 113 MET A O 1
ATOM 844 N N . SER A 1 114 ? -7.352 26.266 6.777 1 92.81 114 SER A N 1
ATOM 845 C CA . SER A 1 114 ? -7.918 26.547 8.094 1 92.81 114 SER A CA 1
ATOM 846 C C . SER A 1 114 ? -7.023 26.016 9.203 1 92.81 114 SER A C 1
ATOM 848 O O . SER A 1 114 ? -6.859 24.812 9.352 1 92.81 114 SER A O 1
ATOM 850 N N . PRO A 1 115 ? -6.48 26.938 10.102 1 89.19 115 PRO A N 1
ATOM 851 C CA . PRO A 1 115 ? -5.738 26.453 11.266 1 89.19 115 PRO A CA 1
ATOM 852 C C . PRO A 1 115 ? -6.645 25.812 12.32 1 89.19 115 PRO A C 1
ATOM 854 O O . PRO A 1 115 ? -7.797 26.234 12.484 1 89.19 115 PRO A O 1
ATOM 857 N N . THR A 1 116 ? -6.352 24.625 12.766 1 76.25 116 THR A N 1
ATOM 858 C CA . THR A 1 116 ? -7.102 24.047 13.875 1 76.25 116 THR A CA 1
ATOM 859 C C . THR A 1 116 ? -6.844 24.812 15.164 1 76.25 116 THR A C 1
ATOM 861 O O . THR A 1 116 ? -5.691 25.031 15.555 1 76.25 116 THR A O 1
ATOM 864 N N . THR A 1 117 ? -7.633 25.875 15.531 1 60.97 117 THR A N 1
ATOM 865 C CA . THR A 1 117 ? -7.516 26.688 16.734 1 60.97 117 THR A CA 1
ATOM 866 C C . THR A 1 117 ? -7.473 25.812 17.984 1 60.97 117 THR A C 1
ATOM 868 O O . THR A 1 117 ? -8.258 24.875 18.125 1 60.97 117 THR A O 1
ATOM 871 N N . VAL A 1 118 ? -6.344 25.422 18.406 1 50.03 118 VAL A N 1
ATOM 872 C CA . VAL A 1 118 ? -6.414 24.906 19.766 1 50.03 118 VAL A CA 1
ATOM 873 C C . VAL A 1 118 ? -7.379 25.75 20.594 1 50.03 118 VAL A C 1
ATOM 875 O O . VAL A 1 118 ? -7.199 26.969 20.719 1 50.03 118 VAL A O 1
ATOM 878 N N . LEU A 1 119 ? -8.602 25.547 20.5 1 43.22 119 LEU A N 1
ATOM 879 C CA . LEU A 1 119 ? -9.391 26.328 21.453 1 43.22 119 LEU A CA 1
ATOM 880 C C . LEU A 1 119 ? -8.625 26.516 22.766 1 43.22 119 LEU A C 1
ATOM 882 O O . LEU A 1 119 ? -8.336 25.547 23.469 1 43.22 119 LEU A O 1
ATOM 886 N N . ILE A 1 120 ? -7.602 27.297 22.703 1 41.53 120 ILE A N 1
ATOM 887 C CA . ILE A 1 120 ? -7.141 27.703 24.016 1 41.53 120 ILE A CA 1
ATOM 888 C C . ILE A 1 120 ? -8.336 27.875 24.953 1 41.53 120 ILE A C 1
ATOM 890 O O . ILE A 1 120 ? -9.242 28.656 24.672 1 41.53 120 ILE A O 1
ATOM 894 N N . GLU A 1 121 ? -8.711 26.797 25.656 1 41.28 121 GLU A N 1
ATOM 895 C CA . GLU A 1 121 ? -9.641 27.016 26.75 1 41.28 121 GLU A CA 1
ATOM 896 C C . GLU A 1 121 ? -9.531 28.422 27.297 1 41.28 121 GLU A C 1
ATOM 898 O O . GLU A 1 121 ? -8.469 28.828 27.781 1 41.28 121 GLU A O 1
ATOM 903 N N . GLU A 1 122 ? -10.07 29.328 26.609 1 42.41 122 GLU A N 1
ATOM 904 C CA . GLU A 1 122 ? -10.211 30.594 27.312 1 42.41 122 GLU A CA 1
ATOM 905 C C . GLU A 1 122 ? -10.461 30.391 28.797 1 42.41 122 GLU A C 1
ATOM 907 O O . GLU A 1 122 ? -11.422 29.719 29.188 1 42.41 122 GLU A O 1
ATOM 912 N N . LYS A 1 123 ? -9.391 30.062 29.531 1 43.41 123 LYS A N 1
ATOM 913 C CA . LYS A 1 123 ? -9.602 30.141 30.969 1 43.41 123 LYS A CA 1
ATOM 914 C C . LYS A 1 123 ? -10.633 31.203 31.328 1 43.41 123 LYS A C 1
ATOM 916 O O . LYS A 1 123 ? -10.578 32.312 30.812 1 43.41 123 LYS A O 1
ATOM 921 N N . PRO A 1 124 ? -11.734 30.703 31.797 1 45.41 124 PRO A N 1
ATOM 922 C CA . PRO A 1 124 ? -12.742 31.672 32.25 1 45.41 124 PRO A CA 1
ATOM 923 C C . PRO A 1 124 ? -12.125 32.906 32.875 1 45.41 124 PRO A C 1
ATOM 925 O O . PRO A 1 124 ? -11.195 32.812 33.688 1 45.41 124 PRO A O 1
ATOM 928 N N . THR A 1 125 ? -11.867 33.938 32.188 1 42.25 125 THR A N 1
ATOM 929 C CA . THR A 1 125 ? -11.508 35.219 32.781 1 42.25 125 THR A CA 1
ATOM 930 C C . THR A 1 125 ? -12.18 35.375 34.156 1 42.25 125 THR A C 1
ATOM 932 O O . THR A 1 125 ? -13.398 35.219 34.281 1 42.25 125 THR A O 1
ATOM 935 N N . LEU A 1 126 ? -11.539 34.781 35.219 1 42.44 126 LEU A N 1
ATOM 936 C CA . LEU A 1 126 ? -11.969 35.031 36.594 1 42.44 126 LEU A CA 1
ATOM 937 C C . LEU A 1 126 ? -12.5 36.469 36.719 1 42.44 126 LEU A C 1
ATOM 939 O O . LEU A 1 126 ? -11.766 37.438 36.438 1 42.44 126 LEU A O 1
ATOM 943 N N . LYS A 1 127 ? -13.727 36.688 36.281 1 43.34 127 LYS A N 1
ATOM 944 C CA . LYS A 1 127 ? -14.438 37.906 36.625 1 43.34 127 LYS A CA 1
ATOM 945 C C . LYS A 1 127 ? -14.055 38.375 38.031 1 43.34 127 LYS A C 1
ATOM 947 O O . LYS A 1 127 ? -14.25 37.656 39 1 43.34 127 LYS A O 1
ATOM 952 N N . LEU A 1 128 ? -12.969 39.156 38.219 1 42.28 128 LEU A N 1
ATOM 953 C CA . LEU A 1 128 ? -12.695 39.906 39.438 1 42.28 128 LEU A CA 1
ATOM 954 C C . LEU A 1 128 ? -13.984 40.469 40.031 1 42.28 128 LEU A C 1
ATOM 956 O O . LEU A 1 128 ? -14.695 41.219 39.375 1 42.28 128 LEU A O 1
ATOM 960 N N . ALA A 1 129 ? -14.742 39.625 40.875 1 44.09 129 ALA A N 1
ATOM 961 C CA . ALA A 1 129 ? -15.852 40.062 41.688 1 44.09 129 ALA A CA 1
ATOM 962 C C . ALA A 1 129 ? -15.57 41.438 42.312 1 44.09 129 ALA A C 1
ATOM 964 O O . ALA A 1 129 ? -14.586 41.594 43.031 1 44.09 129 ALA A O 1
ATOM 965 N N . SER A 1 130 ? -15.766 42.5 41.594 1 40.38 130 SER A N 1
ATOM 966 C CA . SER A 1 130 ? -15.812 43.844 42.156 1 40.38 130 SER A CA 1
ATOM 967 C C . SER A 1 130 ? -16.609 43.844 43.469 1 40.38 130 SER A C 1
ATOM 969 O O . SER A 1 130 ? -17.828 43.688 43.438 1 40.38 130 SER A O 1
ATOM 971 N N . LYS A 1 131 ? -16.266 43 44.406 1 38.12 131 LYS A N 1
ATOM 972 C CA . LYS A 1 131 ? -16.938 43.219 45.688 1 38.12 131 LYS A CA 1
ATOM 973 C C . LYS A 1 131 ? -16.797 44.656 46.156 1 38.12 131 LYS A C 1
ATOM 975 O O . LYS A 1 131 ? -15.742 45.062 46.656 1 38.12 131 LYS A O 1
ATOM 980 N N . ALA A 1 132 ? -17.109 45.688 45.344 1 40.16 132 ALA A N 1
ATOM 981 C CA . ALA A 1 132 ? -17.188 47 46.031 1 40.16 132 ALA A CA 1
ATOM 982 C C . ALA A 1 132 ? -18.25 46.938 47.125 1 40.16 132 ALA A C 1
ATOM 984 O O . ALA A 1 132 ? -19.453 46.938 46.844 1 40.16 132 ALA A O 1
ATOM 985 N N . GLY A 1 133 ? -18.234 45.875 48.062 1 32.25 133 GLY A N 1
ATOM 986 C CA . GLY A 1 133 ? -18.828 46.344 49.312 1 32.25 133 GLY A CA 1
ATOM 987 C C . GLY A 1 133 ? -17.953 47.375 50 1 32.25 133 GLY A C 1
ATOM 988 O O . GLY A 1 133 ? -16.75 47.438 49.781 1 32.25 133 GLY A O 1
ATOM 989 N N . MET B 1 1 ? 22.641 -25.516 -16.125 1 28.91 1 MET B N 1
ATOM 990 C CA . MET B 1 1 ? 22.797 -24.438 -15.141 1 28.91 1 MET B CA 1
ATOM 991 C C . MET B 1 1 ? 21.531 -23.594 -15.062 1 28.91 1 MET B C 1
ATOM 993 O O . MET B 1 1 ? 21.188 -22.875 -16.016 1 28.91 1 MET B O 1
ATOM 997 N N . PHE B 1 2 ? 20.234 -23.922 -14.711 1 35.47 2 PHE B N 1
ATOM 998 C CA . PHE B 1 2 ? 18.906 -23.328 -14.703 1 35.47 2 PHE B CA 1
ATOM 999 C C . PHE B 1 2 ? 18.953 -21.906 -14.156 1 35.47 2 PHE B C 1
ATOM 1001 O O . PHE B 1 2 ? 19.266 -21.703 -12.977 1 35.47 2 PHE B O 1
ATOM 1008 N N . SER B 1 3 ? 19.297 -20.984 -14.961 1 44.38 3 SER B N 1
ATOM 1009 C CA . SER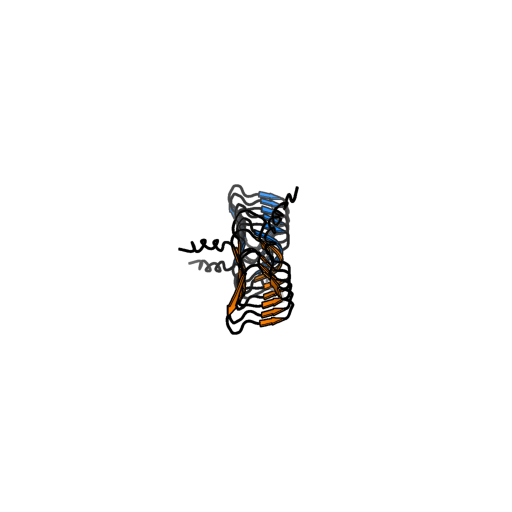 B 1 3 ? 19.531 -19.594 -14.578 1 44.38 3 SER B CA 1
ATOM 1010 C C . SER B 1 3 ? 18.438 -19.094 -13.641 1 44.38 3 SER B C 1
ATOM 1012 O O . SER B 1 3 ? 17.25 -19.141 -13.977 1 44.38 3 SER B O 1
ATOM 1014 N N . ARG B 1 4 ? 18.531 -19.328 -12.398 1 50.91 4 ARG B N 1
ATOM 1015 C CA . ARG B 1 4 ? 17.562 -18.844 -11.422 1 50.91 4 ARG B CA 1
ATOM 1016 C C . ARG B 1 4 ? 17.172 -17.391 -11.703 1 50.91 4 ARG B C 1
ATOM 1018 O O . ARG B 1 4 ? 18.016 -16.5 -11.609 1 50.91 4 ARG B O 1
ATOM 1025 N N . LYS B 1 5 ? 16.281 -17.203 -12.648 1 62.12 5 LYS B N 1
ATOM 1026 C CA . LYS B 1 5 ? 15.867 -15.859 -13.023 1 62.12 5 LYS B CA 1
ATOM 1027 C C . LYS B 1 5 ? 15.734 -14.961 -11.797 1 62.12 5 LYS B C 1
ATOM 1029 O O . LYS B 1 5 ? 15.219 -15.383 -10.766 1 62.12 5 LYS B O 1
ATOM 1034 N N . LYS B 1 6 ? 16.578 -13.961 -11.719 1 77.62 6 LYS B N 1
ATOM 1035 C CA . LYS B 1 6 ? 16.625 -12.984 -10.633 1 77.62 6 LYS B CA 1
ATOM 1036 C C . LYS B 1 6 ? 15.234 -12.484 -10.281 1 77.62 6 LYS B C 1
ATOM 1038 O O . LYS B 1 6 ? 14.469 -12.086 -11.164 1 77.62 6 LYS B O 1
ATOM 1043 N N . GLN B 1 7 ? 14.859 -12.773 -9.055 1 86.88 7 GLN B N 1
ATOM 1044 C CA . GLN B 1 7 ? 13.555 -12.344 -8.562 1 86.88 7 GLN B CA 1
ATOM 1045 C C . GLN B 1 7 ? 13.414 -10.828 -8.633 1 86.88 7 GLN B C 1
ATOM 1047 O O . GLN B 1 7 ? 14.352 -10.102 -8.297 1 86.88 7 GLN B O 1
ATOM 1052 N N . PRO B 1 8 ? 12.281 -10.391 -9.125 1 90.25 8 PRO B N 1
ATOM 1053 C CA . PRO B 1 8 ? 12.062 -8.945 -9.148 1 90.25 8 PRO B CA 1
ATOM 1054 C C . PRO B 1 8 ? 12.164 -8.312 -7.762 1 90.25 8 PRO B C 1
ATOM 1056 O O . PRO B 1 8 ? 11.797 -8.938 -6.766 1 90.25 8 PRO B O 1
ATOM 1059 N N . PRO B 1 9 ? 12.672 -7.145 -7.719 1 92.38 9 PRO B N 1
ATOM 1060 C CA . PRO B 1 9 ? 12.781 -6.477 -6.418 1 92.38 9 PRO B CA 1
ATOM 1061 C C . PRO B 1 9 ? 11.422 -6.113 -5.828 1 92.38 9 PRO B C 1
ATOM 1063 O O . PRO B 1 9 ? 10.5 -5.742 -6.566 1 92.38 9 PRO B O 1
ATOM 1066 N N . ILE B 1 10 ? 11.352 -6.145 -4.527 1 95.75 10 ILE B N 1
ATOM 1067 C CA . ILE B 1 10 ? 10.18 -5.648 -3.811 1 95.75 10 ILE B CA 1
ATOM 1068 C C . ILE B 1 10 ? 10.25 -4.125 -3.705 1 95.75 10 ILE B C 1
ATOM 1070 O O . ILE B 1 10 ? 11.148 -3.582 -3.061 1 95.75 10 ILE B O 1
ATOM 1074 N N . LYS B 1 11 ? 9.289 -3.527 -4.309 1 96.38 11 LYS B N 1
ATOM 1075 C CA . LYS B 1 11 ? 9.32 -2.068 -4.332 1 96.38 11 LYS B CA 1
ATOM 1076 C C . LYS B 1 11 ? 8.258 -1.48 -3.41 1 96.38 11 LYS B C 1
ATOM 1078 O O . LYS B 1 11 ? 8.422 -0.379 -2.883 1 96.38 11 LYS B O 1
ATOM 1083 N N . SER B 1 12 ? 7.18 -2.166 -3.234 1 98.31 12 SER B N 1
ATOM 1084 C CA . SER B 1 12 ? 6.09 -1.723 -2.369 1 98.31 12 SER B CA 1
ATOM 1085 C C . SER B 1 12 ? 5.949 -2.627 -1.149 1 98.31 12 SER B C 1
ATOM 1087 O O . SER B 1 12 ? 6.172 -3.836 -1.238 1 98.31 12 SER B O 1
ATOM 1089 N N . LEU B 1 13 ? 5.586 -2 -0.062 1 98.56 13 LEU B N 1
ATOM 1090 C CA . LEU B 1 13 ? 5.379 -2.729 1.186 1 98.56 13 LEU B CA 1
ATOM 1091 C C . LEU B 1 13 ? 4.137 -2.227 1.91 1 98.56 13 LEU B C 1
ATOM 1093 O O . LEU B 1 13 ? 4.031 -1.037 2.219 1 98.56 13 LEU B O 1
ATOM 1097 N N . ILE B 1 14 ? 3.221 -3.043 2.127 1 98.44 14 ILE B N 1
ATOM 1098 C CA . ILE B 1 14 ? 2.098 -2.789 3.021 1 98.44 14 ILE B CA 1
ATOM 1099 C C . ILE B 1 14 ? 2.381 -3.4 4.391 1 98.44 14 ILE B C 1
ATOM 1101 O O . ILE B 1 14 ? 2.213 -4.605 4.586 1 98.44 14 ILE B O 1
ATOM 1105 N N . ALA B 1 15 ? 2.709 -2.59 5.285 1 98 15 ALA B N 1
ATOM 1106 C CA . ALA B 1 15 ? 3.252 -3.062 6.555 1 98 15 ALA B CA 1
ATOM 1107 C C . ALA B 1 15 ? 2.135 -3.445 7.523 1 98 15 ALA B C 1
ATOM 1109 O O . ALA B 1 15 ? 0.974 -3.084 7.312 1 98 15 ALA B O 1
ATOM 1110 N N . HIS B 1 16 ? 2.582 -4.215 8.555 1 97.06 16 HIS B N 1
ATOM 1111 C CA . HIS B 1 16 ? 1.681 -4.504 9.664 1 97.06 16 HIS B CA 1
ATOM 1112 C C . HIS B 1 16 ? 1.05 -3.227 10.211 1 97.06 16 HIS B C 1
ATOM 1114 O O . HIS B 1 16 ? 1.731 -2.211 10.367 1 97.06 16 HIS B O 1
ATOM 1120 N N . GLY B 1 17 ? -0.259 -3.299 10.445 1 95 17 GLY B N 1
ATOM 1121 C CA . GLY B 1 17 ? -0.966 -2.129 10.938 1 95 17 GLY B CA 1
ATOM 1122 C C . GLY B 1 17 ? -1.584 -1.294 9.828 1 95 17 GLY B C 1
ATOM 1123 O O . GLY B 1 17 ? -2.379 -0.392 10.094 1 95 17 GLY B O 1
ATOM 1124 N N . THR B 1 18 ? -1.211 -1.596 8.57 1 97.44 18 THR B N 1
ATOM 1125 C CA . THR B 1 18 ? -1.801 -0.914 7.426 1 97.44 18 THR B CA 1
ATOM 1126 C C . THR B 1 18 ? -2.889 -1.772 6.789 1 97.44 18 THR B C 1
ATOM 1128 O O . THR B 1 18 ? -2.715 -2.982 6.621 1 97.44 18 THR B O 1
ATOM 1131 N N . ARG B 1 19 ? -4 -1.148 6.492 1 98.5 19 ARG B N 1
ATOM 1132 C CA . ARG B 1 19 ? -5.125 -1.823 5.848 1 98.5 19 ARG B CA 1
ATOM 1133 C C . ARG B 1 19 ? -5.559 -1.081 4.59 1 98.5 19 ARG B C 1
ATOM 1135 O O . ARG B 1 19 ? -5.734 0.14 4.609 1 98.5 19 ARG B O 1
ATOM 1142 N N . ILE B 1 20 ? -5.727 -1.801 3.521 1 98.56 20 ILE B N 1
ATOM 1143 C CA . ILE B 1 20 ? -6.25 -1.25 2.275 1 98.56 20 ILE B CA 1
ATOM 1144 C C . ILE B 1 20 ? -7.637 -1.826 2 1 98.56 20 ILE B C 1
ATOM 1146 O O . ILE B 1 20 ? -7.824 -3.045 2.016 1 98.56 20 ILE B O 1
ATOM 1150 N N . ASN B 1 21 ? -8.602 -1.009 1.897 1 98.62 21 ASN B N 1
ATOM 1151 C CA . ASN B 1 21 ? -9.93 -1.391 1.421 1 98.62 21 ASN B CA 1
ATOM 1152 C C . ASN B 1 21 ? -10.141 -0.987 -0.036 1 98.62 21 ASN B C 1
ATOM 1154 O O . ASN B 1 21 ? -10.539 0.143 -0.32 1 98.62 21 ASN B O 1
ATOM 1158 N N . GLY B 1 22 ? -9.82 -1.925 -0.923 1 98.06 22 GLY B N 1
ATOM 1159 C CA . GLY B 1 22 ? -9.891 -1.645 -2.348 1 98.06 22 GLY B CA 1
ATOM 1160 C C . GLY B 1 22 ? -8.922 -2.479 -3.166 1 98.06 22 GLY B C 1
ATOM 1161 O O . GLY B 1 22 ? -8.359 -3.453 -2.666 1 98.06 22 GLY B O 1
ATOM 1162 N N . GLU B 1 23 ? -8.688 -2.105 -4.43 1 98.38 23 GLU B N 1
ATOM 1163 C CA . GLU B 1 23 ? -7.852 -2.844 -5.367 1 98.38 23 GLU B CA 1
ATOM 1164 C C . GLU B 1 23 ? -6.418 -2.316 -5.359 1 98.38 23 GLU B C 1
ATOM 1166 O O . GLU B 1 23 ? -6.199 -1.104 -5.324 1 98.38 23 GLU B O 1
ATOM 1171 N N . VAL B 1 24 ? -5.527 -3.213 -5.441 1 98.69 24 VAL B N 1
ATOM 1172 C CA . VAL B 1 24 ? -4.113 -2.865 -5.551 1 98.69 24 VAL B CA 1
ATOM 1173 C C . VAL B 1 24 ? -3.561 -3.375 -6.879 1 98.69 24 VAL B C 1
ATOM 1175 O O . VAL B 1 24 ? -3.646 -4.57 -7.18 1 98.69 24 VAL B O 1
ATOM 1178 N N . VAL B 1 25 ? -3.076 -2.525 -7.672 1 98.56 25 VAL B N 1
ATOM 1179 C CA . VAL B 1 25 ? -2.352 -2.887 -8.891 1 98.56 25 VAL B CA 1
ATOM 1180 C C . VAL B 1 25 ? -0.887 -2.477 -8.758 1 98.56 25 VAL B C 1
ATOM 1182 O O . VAL B 1 25 ? -0.581 -1.304 -8.531 1 98.56 25 VAL B O 1
ATOM 1185 N N . PHE B 1 26 ? 0.067 -3.457 -8.922 1 97.88 26 PHE B N 1
ATOM 1186 C CA . PHE B 1 26 ? 1.456 -3.133 -8.625 1 97.88 26 PHE B CA 1
ATOM 1187 C C . PHE B 1 26 ? 2.367 -3.543 -9.773 1 97.88 26 PHE B C 1
ATOM 1189 O O . PHE B 1 26 ? 2.006 -4.402 -10.586 1 97.88 26 PHE B O 1
ATOM 1196 N N . ALA B 1 27 ? 3.484 -2.896 -9.758 1 94.38 27 ALA B N 1
ATOM 1197 C CA . ALA B 1 27 ? 4.543 -3.26 -10.695 1 94.38 27 ALA B CA 1
ATOM 1198 C C . ALA B 1 27 ? 5.715 -3.916 -9.969 1 94.38 27 ALA B C 1
ATOM 1200 O O . ALA B 1 27 ? 5.988 -3.605 -8.812 1 94.38 27 ALA B O 1
ATOM 1201 N N . GLU B 1 28 ? 6.371 -4.789 -10.562 1 93.44 28 GLU B N 1
ATOM 1202 C CA . GLU B 1 28 ? 7.582 -5.457 -10.094 1 93.44 28 GLU B CA 1
ATOM 1203 C C . GLU B 1 28 ? 7.305 -6.305 -8.852 1 93.44 28 GLU B C 1
ATOM 1205 O O . GLU B 1 28 ? 6.652 -7.348 -8.938 1 93.44 28 GLU B O 1
ATOM 1210 N N . GLY B 1 29 ? 7.5 -5.75 -7.672 1 97.38 29 GLY B N 1
ATOM 1211 C CA . GLY B 1 29 ? 7.312 -6.566 -6.484 1 97.38 29 GLY B CA 1
ATOM 1212 C C . GLY B 1 29 ? 6.516 -5.867 -5.398 1 97.38 29 GLY B C 1
ATOM 1213 O O . GLY B 1 29 ? 6.684 -4.668 -5.176 1 97.38 29 GLY B O 1
ATOM 1214 N N . LEU B 1 30 ? 5.629 -6.555 -4.688 1 98.56 30 LEU B N 1
ATOM 1215 C CA . LEU B 1 30 ? 4.824 -6.102 -3.559 1 98.56 30 LEU B CA 1
ATOM 1216 C C . LEU B 1 30 ? 4.891 -7.102 -2.41 1 98.56 30 LEU B C 1
ATOM 1218 O O . LEU B 1 30 ? 4.711 -8.305 -2.617 1 98.56 30 LEU B O 1
ATOM 1222 N N . ARG B 1 31 ? 5.195 -6.602 -1.286 1 98.81 31 ARG B N 1
ATOM 1223 C CA . ARG B 1 31 ? 5.078 -7.398 -0.069 1 98.81 31 ARG B CA 1
ATOM 1224 C C . ARG B 1 31 ? 3.949 -6.883 0.817 1 98.81 31 ARG B C 1
ATOM 1226 O O . ARG B 1 31 ? 3.832 -5.676 1.041 1 98.81 31 ARG B O 1
ATOM 1233 N N . ILE B 1 32 ? 3.191 -7.77 1.249 1 98.88 32 ILE B N 1
ATOM 1234 C CA . ILE B 1 32 ? 2.104 -7.438 2.162 1 98.88 32 ILE B CA 1
ATOM 1235 C C . ILE B 1 32 ? 2.352 -8.086 3.52 1 98.88 32 ILE B C 1
ATOM 1237 O O . ILE B 1 32 ? 2.379 -9.312 3.631 1 98.88 32 ILE B O 1
ATOM 1241 N N . ASP B 1 33 ? 2.566 -7.297 4.543 1 98.62 33 ASP B N 1
ATOM 1242 C CA . ASP B 1 33 ? 2.623 -7.734 5.934 1 98.62 33 ASP B CA 1
ATOM 1243 C C . ASP B 1 33 ? 1.32 -7.418 6.664 1 98.62 33 ASP B C 1
ATOM 1245 O O . ASP B 1 33 ? 1.056 -7.961 7.734 1 98.62 33 ASP B O 1
ATOM 1249 N N . GLY B 1 34 ? 0.459 -6.5 6.035 1 98.5 34 GLY B N 1
ATOM 1250 C CA . GLY B 1 34 ? -0.783 -6.035 6.633 1 98.5 34 GLY B CA 1
ATOM 1251 C C . GLY B 1 34 ? -2.014 -6.684 6.031 1 98.5 34 GLY B C 1
ATOM 1252 O O . GLY B 1 34 ? -2.057 -7.906 5.855 1 98.5 34 GLY B O 1
ATOM 1253 N N . GLU B 1 35 ? -3.016 -5.773 5.809 1 98.81 35 GLU B N 1
ATOM 1254 C CA . GLU B 1 35 ? -4.293 -6.312 5.355 1 98.81 35 GLU B CA 1
ATOM 1255 C C . GLU B 1 35 ? -4.762 -5.621 4.082 1 98.81 35 GLU B C 1
ATOM 1257 O O . GLU B 1 35 ? -4.629 -4.402 3.945 1 98.81 35 GLU B O 1
ATOM 1262 N N . VAL B 1 36 ? -5.336 -6.414 3.162 1 98.88 36 VAL B N 1
ATOM 1263 C CA . VAL B 1 36 ? -5.961 -5.871 1.961 1 98.88 36 VAL B CA 1
ATOM 1264 C C . VAL B 1 36 ? -7.344 -6.492 1.773 1 98.88 36 VAL B C 1
ATOM 1266 O O . VAL B 1 36 ? -7.469 -7.711 1.616 1 98.88 36 VAL B O 1
ATOM 1269 N N . ALA B 1 37 ? -8.344 -5.73 1.896 1 98.81 37 ALA B N 1
ATOM 1270 C CA . ALA B 1 37 ? -9.695 -6.137 1.531 1 98.81 37 ALA B CA 1
ATOM 1271 C C . ALA B 1 37 ? -10.031 -5.711 0.106 1 98.81 37 ALA B C 1
ATOM 1273 O O . ALA B 1 37 ? -10.625 -4.648 -0.107 1 98.81 37 ALA B O 1
ATOM 1274 N N . GLY B 1 38 ? -9.703 -6.473 -0.856 1 98.62 38 GLY B N 1
ATOM 1275 C CA . GLY B 1 38 ? -9.82 -6.23 -2.285 1 98.62 38 GLY B CA 1
ATOM 1276 C C . GLY B 1 38 ? -8.812 -7.012 -3.109 1 98.62 38 GLY B C 1
ATOM 1277 O O . GLY B 1 38 ? -8 -7.754 -2.561 1 98.62 38 GLY B O 1
ATOM 1278 N N . ASP B 1 39 ? -8.898 -6.898 -4.445 1 98.69 39 ASP B N 1
ATOM 1279 C CA . ASP B 1 39 ? -8.031 -7.656 -5.348 1 98.69 39 ASP B CA 1
ATOM 1280 C C . ASP B 1 39 ? -6.621 -7.074 -5.371 1 98.69 39 ASP B C 1
ATOM 1282 O O . ASP B 1 39 ? -6.445 -5.855 -5.285 1 98.69 39 ASP B O 1
ATOM 1286 N N . VAL B 1 40 ? -5.672 -7.914 -5.5 1 98.81 40 VAL B N 1
ATOM 1287 C CA . VAL B 1 40 ? -4.273 -7.539 -5.684 1 98.81 40 VAL B CA 1
ATOM 1288 C C . VAL B 1 40 ? -3.754 -8.117 -6.996 1 98.81 40 VAL B C 1
ATOM 1290 O O . VAL B 1 40 ? -3.686 -9.336 -7.16 1 98.81 40 VAL B O 1
ATOM 1293 N N . ARG B 1 41 ? -3.359 -7.227 -7.906 1 98.31 41 ARG B N 1
ATOM 1294 C CA . ARG B 1 41 ? -2.994 -7.699 -9.234 1 98.31 41 ARG B CA 1
ATOM 1295 C C . ARG B 1 41 ? -1.71 -7.035 -9.719 1 98.31 41 ARG B C 1
ATOM 1297 O O . ARG B 1 41 ? -1.572 -5.812 -9.648 1 98.31 41 ARG B O 1
ATOM 1304 N N . ALA B 1 42 ? -0.827 -7.828 -10.219 1 97.12 42 ALA B N 1
ATOM 1305 C CA . ALA B 1 42 ? 0.342 -7.273 -10.891 1 97.12 42 ALA B CA 1
ATOM 1306 C C . ALA B 1 42 ? -0.044 -6.652 -12.234 1 97.12 42 ALA B C 1
ATOM 1308 O O . ALA B 1 42 ? -0.92 -7.164 -12.93 1 97.12 42 ALA B O 1
ATOM 1309 N N . GLN B 1 43 ? 0.621 -5.574 -12.508 1 92.69 43 GLN B N 1
ATOM 1310 C CA . GLN B 1 43 ? 0.421 -4.969 -13.82 1 92.69 43 GLN B CA 1
ATOM 1311 C C . GLN B 1 43 ? 0.884 -5.902 -14.938 1 92.69 43 GLN B C 1
ATOM 1313 O O . GLN B 1 43 ? 1.868 -6.629 -14.773 1 92.69 43 GLN B O 1
ATOM 1318 N N . ASP B 1 44 ? 0.085 -5.711 -15.969 1 80.94 44 ASP B N 1
ATOM 1319 C CA . ASP B 1 44 ? 0.504 -6.461 -17.156 1 80.94 44 ASP B CA 1
ATOM 1320 C C . ASP B 1 44 ? 1.79 -5.883 -17.734 1 80.94 44 ASP B C 1
ATOM 1322 O O . ASP B 1 44 ? 1.985 -4.668 -17.75 1 80.94 44 ASP B O 1
ATOM 1326 N N . GLY B 1 45 ? 2.756 -6.605 -17.844 1 75.44 45 GLY B N 1
ATOM 1327 C CA . GLY B 1 45 ? 3.951 -6.07 -18.484 1 75.44 45 GLY B CA 1
ATOM 1328 C C . GLY B 1 45 ? 5.02 -7.121 -18.719 1 75.44 45 GLY B C 1
ATOM 1329 O O . GLY B 1 45 ? 4.766 -8.32 -18.578 1 75.44 45 GLY B O 1
ATOM 1330 N N . GLU B 1 46 ? 6.039 -6.57 -19.281 1 69.81 46 GLU B N 1
ATOM 1331 C CA . GLU B 1 46 ? 7.145 -7.43 -19.688 1 69.81 46 GLU B CA 1
ATOM 1332 C C . GLU B 1 46 ? 8 -7.84 -18.5 1 69.81 46 GLU B C 1
ATOM 1334 O O . GLU B 1 46 ? 8.766 -8.805 -18.578 1 69.81 46 GLU B O 1
ATOM 1339 N N . HIS B 1 47 ? 7.68 -7.148 -17.391 1 81.56 47 HIS B N 1
ATOM 1340 C CA . HIS B 1 47 ? 8.57 -7.406 -16.266 1 81.56 47 HIS B CA 1
ATOM 1341 C C . HIS B 1 47 ? 7.988 -8.477 -15.352 1 81.56 47 HIS B C 1
ATOM 1343 O O . HIS B 1 47 ? 6.773 -8.562 -15.172 1 81.56 47 HIS B O 1
ATOM 1349 N N . ALA B 1 48 ? 8.922 -9.172 -14.891 1 89.19 48 ALA B N 1
ATOM 1350 C CA . ALA B 1 48 ? 8.531 -10.172 -13.906 1 89.19 48 ALA B CA 1
ATOM 1351 C C . ALA B 1 48 ? 7.945 -9.516 -12.656 1 89.19 48 ALA B C 1
ATOM 1353 O O . ALA B 1 48 ? 8.398 -8.445 -12.242 1 89.19 48 ALA B O 1
ATOM 1354 N N . THR B 1 49 ? 6.91 -10.062 -12.117 1 96.12 49 THR B N 1
ATOM 1355 C CA . THR B 1 49 ? 6.262 -9.547 -10.922 1 96.12 49 THR B CA 1
ATOM 1356 C C . THR B 1 49 ? 6.285 -10.586 -9.805 1 96.12 49 THR B C 1
ATOM 1358 O O . THR B 1 49 ? 6.223 -11.789 -10.062 1 96.12 49 THR B O 1
ATOM 1361 N N . ILE B 1 50 ? 6.41 -10.078 -8.594 1 97.62 50 ILE B N 1
ATOM 1362 C CA . ILE B 1 50 ? 6.383 -10.969 -7.434 1 97.62 50 ILE B CA 1
ATOM 1363 C C . ILE B 1 50 ? 5.488 -10.367 -6.348 1 97.62 50 ILE B C 1
ATOM 1365 O O . ILE B 1 50 ? 5.543 -9.164 -6.082 1 97.62 50 ILE B O 1
ATOM 1369 N N . LEU B 1 51 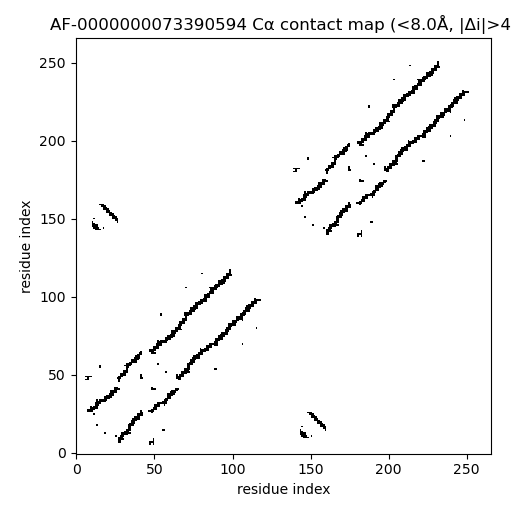? 4.629 -11.156 -5.797 1 98.62 51 LEU B N 1
ATOM 1370 C CA . LEU B 1 51 ? 3.785 -10.812 -4.656 1 98.62 51 LEU B CA 1
ATOM 1371 C C . LEU B 1 51 ? 4.098 -11.711 -3.461 1 98.62 51 LEU B C 1
ATOM 1373 O O . LEU B 1 51 ? 4.066 -12.938 -3.574 1 98.62 51 LEU B O 1
ATOM 1377 N N . VAL B 1 52 ? 4.406 -11.102 -2.344 1 98.88 52 VAL B N 1
ATOM 1378 C CA . VAL B 1 52 ? 4.676 -11.844 -1.119 1 98.88 52 VAL B CA 1
ATOM 1379 C C . VAL B 1 52 ? 3.621 -11.508 -0.067 1 98.88 52 VAL B C 1
ATOM 1381 O O . VAL B 1 52 ? 3.479 -10.352 0.33 1 98.88 52 VAL B O 1
ATOM 1384 N N . VAL B 1 53 ? 2.908 -12.477 0.328 1 98.88 53 VAL B N 1
ATOM 1385 C CA . VAL B 1 53 ? 1.967 -12.359 1.438 1 98.88 53 VAL B CA 1
ATOM 1386 C C . VAL B 1 53 ? 2.576 -12.977 2.697 1 98.88 53 VAL B C 1
ATOM 1388 O O . VAL B 1 53 ? 2.676 -14.195 2.814 1 98.88 53 VAL B O 1
ATOM 1391 N N . SER B 1 54 ? 2.93 -12.164 3.637 1 98.56 54 SER B N 1
ATOM 1392 C CA . SER B 1 54 ? 3.697 -12.617 4.793 1 98.56 54 SER B CA 1
ATOM 1393 C C . SER B 1 54 ? 2.797 -13.273 5.836 1 98.56 54 SER B C 1
ATOM 1395 O O . SER B 1 54 ? 1.576 -13.305 5.672 1 98.56 54 SER B O 1
ATOM 1397 N N . GLU B 1 55 ? 3.383 -13.742 6.844 1 97.75 55 GLU B N 1
ATOM 1398 C CA . GLU B 1 55 ? 2.742 -14.609 7.828 1 97.75 55 GLU B CA 1
ATOM 1399 C C . GLU B 1 55 ? 1.543 -13.922 8.469 1 97.75 55 GLU B C 1
ATOM 1401 O O . GLU B 1 55 ? 0.489 -14.539 8.648 1 97.75 55 GLU B O 1
ATOM 1406 N N . SER B 1 56 ? 1.694 -12.672 8.766 1 97.12 56 SER B N 1
ATOM 1407 C CA . SER B 1 56 ? 0.641 -11.961 9.492 1 97.12 56 SER B CA 1
ATOM 1408 C C . SER B 1 56 ? -0.327 -11.281 8.531 1 97.12 56 SER B C 1
ATOM 1410 O O . SER B 1 56 ? -1.314 -10.68 8.953 1 97.12 56 SER B O 1
ATOM 1412 N N . ALA B 1 57 ? -0.097 -11.414 7.25 1 98.69 57 ALA B N 1
ATOM 1413 C CA . ALA B 1 57 ? -0.873 -10.688 6.246 1 98.69 57 ALA B CA 1
ATOM 1414 C C . ALA B 1 57 ? -2.18 -11.406 5.934 1 98.69 57 ALA B C 1
ATOM 1416 O O . ALA B 1 57 ? -2.268 -12.633 6.078 1 98.69 57 ALA B O 1
ATOM 1417 N N . ARG B 1 58 ? -3.125 -10.617 5.543 1 98.88 58 ARG B N 1
ATOM 1418 C CA . ARG B 1 58 ? -4.406 -11.164 5.109 1 98.88 58 ARG B CA 1
ATOM 1419 C C . ARG B 1 58 ? -4.926 -10.422 3.881 1 98.88 58 ARG B C 1
ATOM 1421 O O . ARG B 1 58 ? -5.008 -9.195 3.875 1 98.88 58 ARG B O 1
ATOM 1428 N N . VAL B 1 59 ? -5.289 -11.156 2.859 1 98.94 59 VAL B N 1
ATOM 1429 C CA . VAL B 1 59 ? -5.871 -10.602 1.644 1 98.94 59 VAL B CA 1
ATOM 1430 C C . VAL B 1 59 ? -7.25 -11.219 1.403 1 98.94 59 VAL B C 1
ATOM 1432 O O . VAL B 1 59 ? -7.391 -12.438 1.344 1 98.94 59 VAL B O 1
ATOM 1435 N N . GLU B 1 60 ? -8.211 -10.438 1.379 1 98.88 60 GLU B N 1
ATOM 1436 C CA . GLU B 1 60 ? -9.555 -10.875 1.017 1 98.88 60 GLU B CA 1
ATOM 1437 C C . GLU B 1 60 ? -9.945 -10.375 -0.371 1 98.88 60 GLU B C 1
ATOM 1439 O O . GLU B 1 60 ? -10.555 -9.312 -0.502 1 98.88 60 GLU B O 1
ATOM 1444 N N . GLY B 1 61 ? -9.719 -11.125 -1.346 1 98.69 61 GLY B N 1
ATOM 1445 C CA . GLY B 1 61 ? -9.875 -10.82 -2.758 1 98.69 61 GLY B CA 1
ATOM 1446 C C . GLY B 1 61 ? -8.992 -11.664 -3.656 1 98.69 61 GLY B C 1
ATOM 1447 O O . GLY B 1 61 ? -8.281 -12.555 -3.18 1 98.69 61 GLY B O 1
ATOM 1448 N N . ALA B 1 62 ? -9.055 -11.477 -4.957 1 98.62 62 ALA B N 1
ATOM 1449 C CA . ALA B 1 62 ? -8.242 -12.211 -5.918 1 98.62 62 ALA B CA 1
ATOM 1450 C C . ALA B 1 62 ? -6.785 -11.758 -5.875 1 98.62 62 ALA B C 1
ATOM 1452 O O . ALA B 1 62 ? -6.504 -10.57 -5.703 1 98.62 62 ALA B O 1
ATOM 1453 N N . VAL B 1 63 ? -5.926 -12.703 -6.086 1 98.38 63 VAL B N 1
ATOM 1454 C CA . VAL B 1 63 ? -4.492 -12.445 -6.152 1 98.38 63 VAL B CA 1
ATOM 1455 C C . VAL B 1 63 ? -3.941 -12.914 -7.496 1 98.38 63 VAL B C 1
ATOM 1457 O O . VAL B 1 63 ? -4.141 -14.07 -7.887 1 98.38 63 VAL B O 1
ATOM 1460 N N . HIS B 1 64 ? -3.328 -11.969 -8.195 1 97.88 64 HIS B N 1
ATOM 1461 C CA . HIS B 1 64 ? -2.791 -12.305 -9.508 1 97.88 64 HIS B CA 1
ATOM 1462 C C . HIS B 1 64 ? -1.385 -11.742 -9.688 1 97.88 64 HIS B C 1
ATOM 1464 O O . HIS B 1 64 ? -1.187 -10.523 -9.641 1 97.88 64 HIS B O 1
ATOM 1470 N N . ALA B 1 65 ? -0.396 -12.562 -9.953 1 97.81 65 ALA B N 1
ATOM 1471 C CA . ALA B 1 65 ? 0.97 -12.172 -10.289 1 97.81 65 ALA B CA 1
ATOM 1472 C C . ALA B 1 65 ? 1.718 -13.312 -10.969 1 97.81 65 ALA B C 1
ATOM 1474 O O . ALA B 1 65 ? 1.212 -14.43 -11.047 1 97.81 65 ALA B O 1
ATOM 1475 N N . ALA B 1 66 ? 2.922 -13.023 -11.5 1 96.25 66 ALA B N 1
ATOM 1476 C CA . ALA B 1 66 ? 3.725 -14.078 -12.109 1 96.25 66 ALA B CA 1
ATOM 1477 C C . ALA B 1 66 ? 4.246 -15.055 -11.062 1 96.25 66 ALA B C 1
ATOM 1479 O O . ALA B 1 66 ? 4.039 -16.266 -11.172 1 96.25 66 ALA B O 1
ATOM 1480 N N . HIS B 1 67 ? 4.883 -14.516 -10.047 1 97.19 67 HIS B N 1
ATOM 1481 C CA . HIS B 1 67 ? 5.375 -15.258 -8.891 1 97.19 67 HIS B CA 1
ATOM 1482 C C . HIS B 1 67 ? 4.625 -14.867 -7.625 1 97.19 67 HIS B C 1
ATOM 1484 O O . HIS B 1 67 ? 4.625 -13.695 -7.238 1 97.19 67 HIS B O 1
ATOM 1490 N N . VAL B 1 68 ? 4.016 -15.805 -6.984 1 98.31 68 VAL B N 1
ATOM 1491 C CA . VAL B 1 68 ? 3.246 -15.539 -5.773 1 98.31 68 VAL B CA 1
ATOM 1492 C C . VAL B 1 68 ? 3.787 -16.391 -4.625 1 98.31 68 VAL B C 1
ATOM 1494 O O . VAL B 1 68 ? 3.867 -17.625 -4.738 1 98.31 68 VAL B O 1
ATOM 1497 N N . ILE B 1 69 ? 4.156 -15.766 -3.586 1 98.69 69 ILE B N 1
ATOM 1498 C CA . ILE B 1 69 ? 4.59 -16.438 -2.365 1 98.69 69 ILE B CA 1
ATOM 1499 C C . ILE B 1 69 ? 3.609 -16.141 -1.234 1 98.69 69 ILE B C 1
ATOM 1501 O O . ILE B 1 69 ? 3.391 -14.977 -0.884 1 98.69 69 ILE B O 1
ATOM 1505 N N . ILE B 1 70 ? 3.076 -17.203 -0.645 1 98.81 70 ILE B N 1
ATOM 1506 C CA . ILE B 1 70 ? 2.084 -17 0.406 1 98.81 70 ILE B CA 1
ATOM 1507 C C . ILE B 1 70 ? 2.537 -17.688 1.687 1 98.81 70 ILE B C 1
ATOM 1509 O O . ILE B 1 70 ? 2.822 -18.891 1.681 1 98.81 70 ILE B O 1
ATOM 1513 N N . ASN B 1 71 ? 2.637 -16.969 2.697 1 98.88 71 ASN B N 1
ATOM 1514 C CA . ASN B 1 71 ? 2.887 -17.516 4.027 1 98.88 71 ASN B CA 1
ATOM 1515 C C . ASN B 1 71 ? 1.842 -17.047 5.031 1 98.88 71 ASN B C 1
ATOM 1517 O O . ASN B 1 71 ? 2.037 -17.156 6.242 1 98.88 71 ASN B O 1
ATOM 1521 N N . GLY B 1 72 ? 0.796 -16.359 4.535 1 98.75 72 GLY B N 1
ATOM 1522 C CA . GLY B 1 72 ? -0.328 -15.859 5.309 1 98.75 72 GLY B CA 1
ATOM 1523 C C . GLY B 1 72 ? -1.672 -16.312 4.777 1 98.75 72 GLY B C 1
ATOM 1524 O O . GLY B 1 72 ? -1.801 -17.453 4.301 1 98.75 72 GLY B O 1
ATOM 1525 N N . THR B 1 73 ? -2.65 -15.352 4.922 1 98.94 73 THR B N 1
ATOM 1526 C CA . THR B 1 73 ? -4.012 -15.773 4.613 1 98.94 73 THR B CA 1
ATOM 1527 C C . THR B 1 73 ? -4.52 -15.094 3.346 1 98.94 73 THR B C 1
ATOM 1529 O O . THR B 1 73 ? -4.379 -13.883 3.186 1 98.94 73 THR B O 1
ATOM 1532 N N . VAL B 1 74 ? -5.066 -15.852 2.432 1 98.88 74 VAL B N 1
ATOM 1533 C CA . VAL B 1 74 ? -5.746 -15.336 1.249 1 98.88 74 VAL B CA 1
ATOM 1534 C C . VAL B 1 74 ? -7.141 -15.945 1.146 1 98.88 74 VAL B C 1
ATOM 1536 O O . VAL B 1 74 ? -7.289 -17.172 1.118 1 98.88 74 VAL B O 1
ATOM 1539 N N . VAL B 1 75 ? -8.133 -15.141 1.201 1 98.88 75 VAL B N 1
ATOM 1540 C CA . VAL B 1 75 ? -9.516 -15.562 0.989 1 98.88 75 VAL B CA 1
ATOM 1541 C C . VAL B 1 75 ? -10 -15.078 -0.375 1 98.88 75 VAL B C 1
ATOM 1543 O O . VAL B 1 75 ? -10.508 -13.961 -0.498 1 98.88 75 VAL B O 1
ATOM 1546 N N . GLY B 1 76 ? -9.914 -15.852 -1.363 1 98.56 76 GLY B N 1
ATOM 1547 C CA . GLY B 1 76 ? -10.203 -15.555 -2.758 1 98.56 76 GLY B CA 1
ATOM 1548 C C . GLY B 1 76 ? -9.359 -16.359 -3.727 1 98.56 76 GLY B C 1
ATOM 1549 O O . GLY B 1 76 ? -8.531 -17.172 -3.309 1 98.56 76 GLY B O 1
ATOM 1550 N N . PRO B 1 77 ? -9.641 -16.25 -5 1 98.25 77 PRO B N 1
ATOM 1551 C CA . PRO B 1 77 ? -8.875 -17.016 -5.992 1 98.25 77 PRO B CA 1
ATOM 1552 C C . PRO B 1 77 ? -7.434 -16.531 -6.125 1 98.25 77 PRO B C 1
ATOM 1554 O O . PRO B 1 77 ? -7.156 -15.344 -5.941 1 98.25 77 PRO B O 1
ATOM 1557 N N . VAL B 1 78 ? -6.547 -17.438 -6.441 1 98.5 78 VAL B N 1
ATOM 1558 C CA . VAL B 1 78 ? -5.133 -17.141 -6.625 1 98.5 78 VAL B CA 1
ATOM 1559 C C . VAL B 1 78 ? -4.688 -17.578 -8.016 1 98.5 78 VAL B C 1
ATOM 1561 O O . VAL B 1 78 ? -4.926 -18.719 -8.43 1 98.5 78 VAL B O 1
ATOM 1564 N N . HIS B 1 79 ? -4.145 -16.625 -8.703 1 97.69 79 HIS B N 1
ATOM 1565 C CA . HIS B 1 79 ? -3.594 -16.922 -10.023 1 97.69 79 HIS B CA 1
ATOM 1566 C C . HIS B 1 79 ? -2.102 -16.594 -10.086 1 97.69 79 HIS B C 1
ATOM 1568 O O . HIS B 1 79 ? -1.712 -15.43 -10.078 1 97.69 79 HIS B O 1
ATOM 1574 N N . ALA B 1 80 ? -1.308 -17.641 -10.172 1 96.88 80 ALA B N 1
ATOM 1575 C CA . ALA B 1 80 ? 0.134 -17.5 -10.375 1 96.88 80 ALA B CA 1
ATOM 1576 C C . ALA B 1 80 ? 0.532 -17.906 -11.789 1 96.88 80 ALA B C 1
ATOM 1578 O O . ALA B 1 80 ? 0.53 -19.078 -12.141 1 96.88 80 ALA B O 1
ATOM 1579 N N . ALA B 1 81 ? 0.965 -16.953 -12.531 1 95.06 81 ALA B N 1
ATOM 1580 C CA . ALA B 1 81 ? 1.188 -17.172 -13.961 1 95.06 81 ALA B CA 1
ATOM 1581 C C . ALA B 1 81 ? 2.438 -18.016 -14.195 1 95.06 81 ALA B C 1
ATOM 1583 O O . ALA B 1 81 ? 2.559 -18.688 -15.227 1 95.06 81 ALA B O 1
ATOM 1584 N N . GLU B 1 82 ? 3.455 -17.984 -13.18 1 93.56 82 GLU B N 1
ATOM 1585 C CA . GLU B 1 82 ? 4.699 -18.719 -13.375 1 93.56 82 GLU B CA 1
ATOM 1586 C C . GLU B 1 82 ? 4.957 -19.688 -12.219 1 93.56 82 GLU B C 1
ATOM 1588 O O . GLU B 1 82 ? 5.141 -20.891 -12.438 1 93.56 82 GLU B O 1
ATOM 1593 N N . LEU B 1 83 ? 4.879 -19.156 -11 1 95.44 83 LEU B N 1
ATOM 1594 C CA . LEU B 1 83 ? 5.23 -19.969 -9.844 1 95.44 83 LEU B CA 1
ATOM 1595 C C . LEU B 1 83 ? 4.398 -19.594 -8.625 1 95.44 83 LEU B C 1
ATOM 1597 O O . LEU B 1 83 ? 4.273 -18.406 -8.305 1 95.44 83 LEU B O 1
ATOM 1601 N N . LEU B 1 84 ? 3.846 -20.562 -7.988 1 97.56 84 LEU B N 1
ATOM 1602 C CA . LEU B 1 84 ? 3.195 -20.422 -6.691 1 97.56 84 LEU B CA 1
ATOM 1603 C C . LEU B 1 84 ? 3.992 -21.125 -5.598 1 97.56 84 LEU B C 1
ATOM 1605 O O . LEU B 1 84 ? 4.242 -22.328 -5.684 1 97.56 84 LEU B O 1
ATOM 1609 N N . GLU B 1 85 ? 4.406 -20.391 -4.68 1 98.5 85 GLU B N 1
ATOM 1610 C CA . GLU B 1 85 ? 5.098 -20.938 -3.518 1 98.5 85 GLU B CA 1
ATOM 1611 C C . GLU B 1 85 ? 4.254 -20.797 -2.254 1 98.5 85 GLU B C 1
ATOM 1613 O O . GLU B 1 85 ? 3.918 -19.688 -1.85 1 98.5 85 GLU B O 1
ATOM 1618 N N . LEU B 1 86 ? 3.998 -21.906 -1.637 1 98.5 86 LEU B N 1
ATOM 1619 C CA . LEU B 1 86 ? 3.221 -21.906 -0.402 1 98.5 86 LEU B CA 1
ATOM 1620 C C . LEU B 1 86 ? 4.09 -22.281 0.791 1 98.5 86 LEU B C 1
ATOM 1622 O O . LEU B 1 86 ? 4.551 -23.422 0.891 1 98.5 86 LEU B O 1
ATOM 1626 N N . GLN B 1 87 ? 4.273 -21.359 1.638 1 98.56 87 GLN B N 1
ATOM 1627 C CA . GLN B 1 87 ? 5.09 -21.547 2.834 1 98.56 87 GLN B CA 1
ATOM 1628 C C . GLN B 1 87 ? 4.254 -22.094 3.988 1 98.56 87 GLN B C 1
ATOM 1630 O O . GLN B 1 87 ? 3.033 -22.234 3.871 1 98.56 87 GLN B O 1
ATOM 1635 N N . PRO B 1 88 ? 4.801 -22.516 5.066 1 98.56 88 PRO B N 1
ATOM 1636 C CA . PRO B 1 88 ? 4.145 -23.375 6.059 1 98.56 88 PRO B CA 1
ATOM 1637 C C . PRO B 1 88 ? 2.891 -22.734 6.648 1 98.56 88 PRO B C 1
ATOM 1639 O O . PRO B 1 88 ? 1.97 -23.438 7.066 1 98.56 88 PRO B O 1
ATOM 1642 N N . LYS B 1 89 ? 2.822 -21.391 6.676 1 98.69 89 LYS B N 1
ATOM 1643 C CA . LYS B 1 89 ? 1.699 -20.734 7.348 1 98.69 89 LYS B CA 1
ATOM 1644 C C . LYS B 1 89 ? 0.65 -20.281 6.34 1 98.69 89 LYS B C 1
ATOM 1646 O O . LYS B 1 89 ? -0.292 -19.562 6.699 1 98.69 89 LYS B O 1
ATOM 1651 N N . ALA B 1 90 ? 0.758 -20.688 5.125 1 98.75 90 ALA B N 1
ATOM 1652 C CA . ALA B 1 90 ? -0.169 -20.297 4.066 1 98.75 90 ALA B CA 1
ATOM 1653 C C . ALA B 1 90 ? -1.554 -20.891 4.301 1 98.75 90 ALA B C 1
ATOM 1655 O O . ALA B 1 90 ? -1.681 -22.078 4.605 1 98.75 90 ALA B O 1
ATOM 1656 N N . ARG B 1 91 ? -2.529 -20.094 4.266 1 98.75 91 ARG B N 1
ATOM 1657 C CA . ARG B 1 91 ? -3.936 -20.469 4.332 1 98.75 91 ARG B CA 1
ATOM 1658 C C . ARG B 1 91 ? -4.723 -19.875 3.17 1 98.75 91 ARG B C 1
ATOM 1660 O O . ARG B 1 91 ? -4.984 -18.672 3.146 1 98.75 91 ARG B O 1
ATOM 1667 N N . ILE B 1 92 ? -5.168 -20.703 2.244 1 98.62 92 ILE B N 1
ATOM 1668 C CA . ILE B 1 92 ? -5.883 -20.188 1.075 1 98.62 92 ILE B CA 1
ATOM 1669 C C . ILE B 1 92 ? -7.293 -20.766 1.041 1 98.62 92 ILE B C 1
ATOM 1671 O O . ILE B 1 92 ? -7.477 -21.984 1.163 1 98.62 92 ILE B O 1
ATOM 1675 N N . THR B 1 93 ? -8.258 -19.984 1.033 1 98.75 93 THR B N 1
ATOM 1676 C CA . THR B 1 93 ? -9.633 -20.359 0.731 1 98.75 93 THR B CA 1
ATOM 1677 C C . THR B 1 93 ? -10.07 -19.781 -0.612 1 98.75 93 THR B C 1
ATOM 1679 O O . THR B 1 93 ? -10.383 -18.594 -0.711 1 98.75 93 THR B O 1
ATOM 1682 N N . GLY B 1 94 ? -10.07 -20.531 -1.653 1 98.06 94 GLY B N 1
ATOM 1683 C CA . GLY B 1 94 ? -10.367 -20.125 -3.016 1 98.06 94 GLY B CA 1
ATOM 1684 C C . GLY B 1 94 ? -9.695 -20.984 -4.062 1 98.06 94 GLY B C 1
ATOM 1685 O O . GLY B 1 94 ? -8.828 -21.797 -3.738 1 98.06 94 GLY B O 1
ATOM 1686 N N . ASN B 1 95 ? -10.133 -20.891 -5.289 1 97.5 95 ASN B N 1
ATOM 1687 C CA . ASN B 1 95 ? -9.547 -21.656 -6.379 1 97.5 95 ASN B CA 1
ATOM 1688 C C . ASN B 1 95 ? -8.156 -21.156 -6.742 1 97.5 95 ASN B C 1
ATOM 1690 O O . ASN B 1 95 ? -7.91 -19.938 -6.723 1 97.5 95 ASN B O 1
ATOM 1694 N N . VAL B 1 96 ? -7.301 -22.062 -7.156 1 97.69 96 VAL B N 1
ATOM 1695 C CA . VAL B 1 96 ? -5.906 -21.719 -7.41 1 97.69 96 VAL B CA 1
ATOM 1696 C C . VAL B 1 96 ? -5.508 -22.172 -8.812 1 97.69 96 VAL B C 1
ATOM 1698 O O . VAL B 1 96 ? -5.699 -23.344 -9.18 1 97.69 96 VAL B O 1
ATOM 1701 N N . HIS B 1 97 ? -5.074 -21.219 -9.555 1 97.31 97 HIS B N 1
ATOM 1702 C CA . HIS B 1 97 ? -4.504 -21.484 -10.875 1 97.31 97 HIS B CA 1
ATOM 1703 C C . HIS B 1 97 ? -3.004 -21.219 -10.891 1 97.31 97 HIS B C 1
ATOM 1705 O O . HIS B 1 97 ? -2.553 -20.156 -10.445 1 97.31 97 HIS B O 1
ATOM 1711 N N . TYR B 1 98 ? -2.238 -22.156 -11.375 1 95.75 98 TYR B N 1
ATOM 1712 C CA . TYR B 1 98 ? -0.789 -22 -11.32 1 95.75 98 TYR B CA 1
ATOM 1713 C C . TYR B 1 98 ? -0.117 -22.734 -12.469 1 95.75 98 TYR B C 1
ATOM 1715 O O . TYR B 1 98 ? -0.672 -23.703 -13.008 1 95.75 98 TYR B O 1
ATOM 1723 N N . LYS B 1 99 ? 1.028 -22.297 -12.852 1 94.94 99 LYS B N 1
ATOM 1724 C CA . LYS B 1 99 ? 1.847 -23.016 -13.828 1 94.94 99 LYS B CA 1
ATOM 1725 C C . LYS B 1 99 ? 2.768 -24.016 -13.133 1 94.94 99 LYS B C 1
ATOM 1727 O O . LYS B 1 99 ? 2.875 -25.172 -13.562 1 94.94 99 LYS B O 1
ATOM 1732 N N . ALA B 1 100 ? 3.48 -23.547 -12.062 1 95.38 100 ALA B N 1
ATOM 1733 C CA . ALA B 1 100 ? 4.309 -24.391 -11.203 1 95.38 100 ALA B CA 1
ATOM 1734 C C . ALA B 1 100 ? 3.973 -24.172 -9.734 1 95.38 100 ALA B C 1
ATOM 1736 O O . ALA B 1 100 ? 3.594 -23.062 -9.336 1 95.38 100 ALA B O 1
ATOM 1737 N N . LEU B 1 101 ? 4.168 -25.266 -8.945 1 95.5 101 LEU B N 1
ATOM 1738 C CA . LEU B 1 101 ? 3.74 -25.188 -7.551 1 95.5 101 LEU B CA 1
ATOM 1739 C C . LEU B 1 101 ? 4.82 -25.734 -6.621 1 95.5 101 LEU B C 1
ATOM 1741 O O . LEU B 1 101 ? 5.391 -26.797 -6.883 1 95.5 101 LEU B O 1
ATOM 1745 N N . GLU B 1 102 ? 5.188 -24.938 -5.711 1 96.62 102 GLU B N 1
ATOM 1746 C CA . GLU B 1 102 ? 5.977 -25.375 -4.566 1 96.62 102 GLU B CA 1
ATOM 1747 C C . GLU B 1 102 ? 5.203 -25.203 -3.262 1 96.62 102 GLU B C 1
ATOM 1749 O O . GLU B 1 102 ? 4.805 -24.094 -2.912 1 96.62 102 GLU B O 1
ATOM 1754 N N . MET B 1 103 ? 5.031 -26.328 -2.545 1 96.94 103 MET B N 1
ATOM 1755 C CA . MET B 1 103 ? 4.254 -26.234 -1.311 1 96.94 103 MET B CA 1
ATOM 1756 C C . MET B 1 103 ? 5.008 -26.891 -0.151 1 96.94 103 MET B C 1
ATOM 1758 O O . MET B 1 103 ? 5.445 -28.031 -0.25 1 96.94 103 MET B O 1
ATOM 1762 N N . HIS B 1 104 ? 5.18 -26.156 0.858 1 97.62 104 HIS B N 1
ATOM 1763 C CA . HIS B 1 104 ? 5.828 -26.656 2.062 1 97.62 104 HIS B CA 1
ATOM 1764 C C . HIS B 1 104 ? 4.805 -27.234 3.037 1 97.62 104 HIS B C 1
ATOM 1766 O O . HIS B 1 104 ? 3.627 -26.875 2.996 1 97.62 104 HIS B O 1
ATOM 1772 N N . GLN B 1 105 ? 5.32 -28.047 3.941 1 96.75 105 GLN B N 1
ATOM 1773 C CA . GLN B 1 105 ? 4.461 -28.641 4.957 1 96.75 105 GLN B CA 1
ATOM 1774 C C . GLN B 1 105 ? 3.85 -27.578 5.859 1 96.75 105 GLN B C 1
ATOM 1776 O O . GLN B 1 105 ? 4.539 -26.641 6.277 1 96.75 105 GLN B O 1
ATOM 1781 N N . GLY B 1 106 ? 2.549 -27.672 6.086 1 97.81 106 GLY B N 1
ATOM 1782 C CA . GLY B 1 106 ? 1.812 -26.766 6.945 1 97.81 106 GLY B CA 1
ATOM 1783 C C . GLY B 1 106 ? 0.828 -25.891 6.184 1 97.81 106 GLY B C 1
ATOM 1784 O O . GLY B 1 106 ? -0.147 -25.406 6.758 1 97.81 106 GLY B O 1
ATOM 1785 N N . ALA B 1 107 ? 1.122 -25.703 4.898 1 98.06 107 ALA B N 1
ATOM 1786 C CA . ALA B 1 107 ? 0.24 -24.906 4.055 1 98.06 107 ALA B CA 1
ATOM 1787 C C . ALA B 1 107 ? -1.081 -25.625 3.801 1 98.06 107 ALA B C 1
ATOM 1789 O O . ALA B 1 107 ? -1.114 -26.859 3.699 1 98.06 107 ALA B O 1
ATOM 1790 N N . THR B 1 108 ? -2.123 -24.828 3.744 1 97.88 108 THR B N 1
ATOM 1791 C CA . THR B 1 108 ? -3.424 -25.438 3.48 1 97.88 108 THR B CA 1
ATOM 1792 C C . THR B 1 108 ? -4.168 -24.656 2.395 1 97.88 108 THR B C 1
ATOM 1794 O O . THR B 1 108 ? -4.094 -23.438 2.334 1 97.88 108 THR B O 1
ATOM 1797 N N . ILE B 1 109 ? -4.891 -25.359 1.557 1 96.88 109 ILE B N 1
ATOM 1798 C CA . ILE B 1 109 ? -5.73 -24.781 0.506 1 96.88 109 ILE B CA 1
ATOM 1799 C C . ILE B 1 109 ? -7.133 -25.391 0.585 1 96.88 109 ILE B C 1
ATOM 1801 O O . ILE B 1 109 ? -7.293 -26.609 0.619 1 96.88 109 ILE B O 1
ATOM 1805 N N . SER B 1 110 ? -8.055 -24.594 0.729 1 97.81 110 SER B N 1
ATOM 1806 C CA . SER B 1 110 ? -9.453 -25 0.604 1 97.81 110 SER B CA 1
ATOM 1807 C C . SER B 1 110 ? -10.062 -24.484 -0.696 1 97.81 110 SER B C 1
ATOM 1809 O O . SER B 1 110 ? -10.562 -23.359 -0.75 1 97.81 110 SER B O 1
ATOM 1811 N N . GLY B 1 111 ? -10.055 -25.188 -1.752 1 96.81 111 GLY B N 1
ATOM 1812 C CA . GLY B 1 111 ? -10.539 -24.828 -3.078 1 96.81 111 GLY B CA 1
ATOM 1813 C C . GLY B 1 111 ? -9.984 -25.734 -4.172 1 96.81 111 GLY B C 1
ATOM 1814 O O . GLY B 1 111 ? -9.289 -26.703 -3.889 1 96.81 111 GLY B O 1
ATOM 1815 N N . GLN B 1 112 ? -10.273 -25.516 -5.391 1 95.31 112 GLN B N 1
ATOM 1816 C CA . GLN B 1 112 ? -9.797 -26.297 -6.527 1 95.31 112 GLN B CA 1
ATOM 1817 C C . GLN B 1 112 ? -8.438 -25.797 -7.008 1 95.31 112 GLN B C 1
ATOM 1819 O O . GLN B 1 112 ? -8.195 -24.594 -7.059 1 95.31 112 GLN B O 1
ATOM 1824 N N . MET B 1 113 ? -7.609 -26.672 -7.289 1 93.94 113 MET B N 1
ATOM 1825 C CA . MET B 1 113 ? -6.309 -26.359 -7.871 1 93.94 113 MET B CA 1
ATOM 1826 C C . MET B 1 113 ? -6.273 -26.719 -9.352 1 93.94 113 MET B C 1
ATOM 1828 O O . MET B 1 113 ? -6.57 -27.859 -9.719 1 93.94 113 MET B O 1
ATOM 1832 N N . SER B 1 114 ? -5.934 -25.781 -10.117 1 92.75 114 SER B N 1
ATOM 1833 C CA . SER B 1 114 ? -5.914 -26.047 -11.555 1 92.75 114 SER B CA 1
ATOM 1834 C C . SER B 1 114 ? -4.586 -25.609 -12.18 1 92.75 114 SER B C 1
ATOM 1836 O O . SER B 1 114 ? -4.273 -24.422 -12.219 1 92.75 114 SER B O 1
ATOM 1838 N N . PRO B 1 115 ? -3.785 -26.578 -12.742 1 89.25 115 PRO B N 1
ATOM 1839 C CA . PRO B 1 115 ? -2.576 -26.203 -13.469 1 89.25 115 PRO B CA 1
ATOM 1840 C C . PRO B 1 115 ? -2.885 -25.516 -14.797 1 89.25 115 PRO B C 1
ATOM 1842 O O . PRO B 1 115 ? -3.887 -25.828 -15.445 1 89.25 115 PRO B O 1
ATOM 1845 N N . THR B 1 116 ? -2.344 -24.375 -15.047 1 76.5 116 THR B N 1
ATOM 1846 C CA . THR B 1 116 ? -2.498 -23.75 -16.359 1 76.5 116 THR B CA 1
ATOM 1847 C C . THR B 1 116 ? -1.767 -24.547 -17.422 1 76.5 116 THR B C 1
ATOM 1849 O O . THR B 1 116 ? -0.579 -24.844 -17.281 1 76.5 116 THR B O 1
ATOM 1852 N N . THR B 1 117 ? -2.398 -25.516 -18.141 1 61 117 THR B N 1
ATOM 1853 C CA . THR B 1 117 ? -1.833 -26.344 -19.203 1 61 117 THR B CA 1
ATOM 1854 C C . THR B 1 117 ? -1.171 -25.484 -20.281 1 61 117 THR B C 1
ATOM 1856 O O . THR B 1 117 ? -1.739 -24.484 -20.703 1 61 117 THR B O 1
ATOM 1859 N N . VAL B 1 118 ? 0.048 -25.188 -20.125 1 50.19 118 VAL B N 1
ATOM 1860 C CA . VAL B 1 118 ? 0.63 -24.656 -21.344 1 50.19 118 VAL B CA 1
ATOM 1861 C C . VAL B 1 118 ? 0.075 -25.406 -22.547 1 50.19 118 VAL B C 1
ATOM 1863 O O . VAL B 1 118 ? 0.215 -26.625 -22.656 1 50.19 118 VAL B O 1
ATOM 1866 N N . LEU B 1 119 ? -1.063 -25.125 -22.984 1 43.06 119 LEU B N 1
ATOM 1867 C CA . LEU B 1 119 ? -1.401 -25.812 -24.219 1 43.06 119 LEU B CA 1
ATOM 1868 C C . LEU B 1 119 ? -0.164 -26 -25.094 1 43.06 119 LEU B C 1
ATOM 1870 O O . LEU B 1 119 ? 0.441 -25.031 -25.547 1 43.06 119 LEU B O 1
ATOM 1874 N N . ILE B 1 120 ? 0.71 -26.844 -24.625 1 41.5 120 ILE B N 1
ATOM 1875 C CA . ILE B 1 120 ? 1.667 -27.234 -25.656 1 41.5 120 ILE B CA 1
ATOM 1876 C C . ILE B 1 120 ? 0.966 -27.312 -27 1 41.5 120 ILE B C 1
ATOM 1878 O O . ILE B 1 120 ? -0.009 -28.047 -27.172 1 41.5 120 ILE B O 1
ATOM 1882 N N . GLU B 1 121 ? 0.931 -26.203 -27.719 1 41.12 121 GLU B N 1
ATOM 1883 C CA . GLU B 1 121 ? 0.527 -26.328 -29.125 1 41.12 121 GLU B CA 1
ATOM 1884 C C . GLU B 1 121 ? 0.81 -27.734 -29.641 1 41.12 121 GLU B C 1
ATOM 1886 O O . GLU B 1 121 ? 1.961 -28.172 -29.656 1 41.12 121 GLU B O 1
ATOM 1891 N N . GLU B 1 122 ? 0.018 -28.625 -29.266 1 42.31 122 GLU B N 1
ATOM 1892 C CA . GLU B 1 122 ? 0.134 -29.875 -30.016 1 42.31 122 GLU B CA 1
ATOM 1893 C C . GLU B 1 122 ? 0.516 -29.609 -31.469 1 42.31 122 GLU B C 1
ATOM 1895 O O . GLU B 1 122 ? -0.183 -28.875 -32.188 1 42.31 122 GLU B O 1
ATOM 1900 N N . LYS B 1 123 ? 1.797 -29.297 -31.688 1 43.59 123 LYS B N 1
ATOM 1901 C CA . LYS B 1 123 ? 2.191 -29.312 -33.094 1 43.59 123 LYS B CA 1
ATOM 1902 C C . LYS B 1 123 ? 1.372 -30.328 -33.875 1 43.59 123 LYS B C 1
ATOM 1904 O O . LYS B 1 123 ? 1.21 -31.469 -33.438 1 43.59 123 LYS B O 1
ATOM 1909 N N . PRO B 1 124 ? 0.552 -29.781 -34.75 1 45.31 124 PRO B N 1
ATOM 1910 C CA . PRO B 1 124 ? -0.194 -30.703 -35.594 1 45.31 124 PRO B CA 1
ATOM 1911 C C . PRO B 1 124 ? 0.62 -31.922 -36 1 45.31 124 PRO B C 1
ATOM 1913 O O . PRO B 1 124 ? 1.786 -31.812 -36.375 1 45.31 124 PRO B O 1
ATOM 1916 N N . THR B 1 125 ? 0.575 -33 -35.312 1 42.38 125 THR B N 1
ATOM 1917 C CA . THR B 1 125 ? 1.138 -34.25 -35.781 1 42.38 125 THR B CA 1
ATOM 1918 C C . THR B 1 125 ? 1.074 -34.312 -37.312 1 42.38 125 THR B C 1
ATOM 1920 O O . THR B 1 125 ? 0.007 -34.156 -37.875 1 42.38 125 THR B O 1
ATOM 1923 N N . LEU B 1 126 ? 2.1 -33.719 -37.969 1 41.84 126 LEU B N 1
ATOM 1924 C CA . LEU B 1 126 ? 2.246 -33.906 -39.406 1 41.84 126 LEU B CA 1
ATOM 1925 C C . LEU B 1 126 ? 1.816 -35.312 -39.812 1 41.84 126 LEU B C 1
ATOM 1927 O O . LEU B 1 126 ? 2.408 -36.312 -39.344 1 41.84 126 LEU B O 1
ATOM 1931 N N . LYS B 1 127 ? 0.515 -35.531 -39.844 1 42.53 127 LYS B N 1
ATOM 1932 C CA . LYS B 1 127 ? 0.003 -36.719 -40.5 1 42.53 127 LYS B CA 1
ATOM 1933 C C . LYS B 1 127 ? 0.854 -37.094 -41.719 1 42.53 127 LYS B C 1
ATOM 1935 O O . LYS B 1 127 ? 0.991 -36.312 -42.656 1 42.53 127 LYS B O 1
ATOM 1940 N N . LEU B 1 128 ? 1.978 -37.812 -41.531 1 41.97 128 LEU B N 1
ATOM 1941 C CA . LEU B 1 128 ? 2.668 -38.5 -42.625 1 41.97 128 LEU B CA 1
ATOM 1942 C C . LEU B 1 128 ? 1.672 -39.031 -43.656 1 41.97 128 LEU B C 1
ATOM 1944 O O . LEU B 1 128 ? 0.807 -39.844 -43.344 1 41.97 128 LEU B O 1
ATOM 1948 N N . ALA B 1 129 ? 1.225 -38.125 -44.625 1 42.84 129 ALA B N 1
ATOM 1949 C CA . ALA B 1 129 ? 0.466 -38.5 -45.812 1 42.84 129 ALA B CA 1
ATOM 1950 C C . ALA B 1 129 ? 0.996 -39.812 -46.375 1 42.84 129 ALA B C 1
ATOM 1952 O O . ALA B 1 129 ? 2.154 -39.875 -46.812 1 42.84 129 ALA B O 1
ATOM 1953 N N . SER B 1 130 ? 0.707 -40.938 -45.812 1 40.31 130 SER B N 1
ATOM 1954 C CA . SER B 1 130 ? 0.912 -42.219 -46.469 1 40.31 130 SER B CA 1
ATOM 1955 C C . SER B 1 130 ? 0.47 -42.156 -47.938 1 40.31 130 SER B C 1
ATOM 1957 O O . SER B 1 130 ? -0.719 -42 -48.219 1 40.31 130 SER B O 1
ATOM 1959 N N . LYS B 1 131 ? 1.073 -41.281 -48.719 1 38.44 131 LYS B N 1
ATOM 1960 C CA . LYS B 1 131 ? 0.78 -41.438 -50.125 1 38.44 131 LYS B CA 1
ATOM 1961 C C . LYS B 1 131 ? 0.907 -42.875 -50.594 1 38.44 131 LYS B C 1
ATOM 1963 O O . LYS B 1 131 ? 2.016 -43.406 -50.656 1 38.44 131 LYS B O 1
ATOM 1968 N N . ALA B 1 132 ? 0.013 -43.75 -50.188 1 38.62 132 ALA B N 1
ATOM 1969 C CA . ALA B 1 132 ? -0.155 -45.062 -50.844 1 38.62 132 ALA B CA 1
ATOM 1970 C C . ALA B 1 132 ? -0.427 -44.875 -52.312 1 38.62 132 ALA B C 1
ATOM 1972 O O . ALA B 1 132 ? -0.369 -45.844 -53.094 1 38.62 132 ALA B O 1
ATOM 1973 N N . GLY B 1 133 ? -0.31 -43.656 -52.969 1 32.19 133 GLY B N 1
ATOM 1974 C CA . GLY B 1 133 ? -0.399 -44 -54.375 1 32.19 133 GLY B CA 1
ATOM 1975 C C . GLY B 1 133 ? 0.874 -44.625 -54.938 1 32.19 133 GLY B C 1
ATOM 1976 O O . GLY B 1 133 ? 1.946 -44.469 -54.344 1 32.19 133 GLY B O 1
#

Organism: Paracidovorax avenae (strain ATCC 19860 / DSM 7227 / CCUG 15838 / JCM 20985 / LMG 2117 / NCPPB 1011) (NCBI:txid643561)

Solvent-accessible surface area (backbone atoms only — not comparable to full-atom values): 12886 Å² total; per-residue (Å²): 130,82,73,73,72,78,76,50,60,71,57,22,30,39,22,66,67,23,36,32,48,30,34,36,36,32,41,41,8,37,35,31,36,15,37,30,50,27,36,38,34,47,54,88,62,93,61,63,26,31,38,37,33,32,63,76,10,38,33,44,28,41,38,38,30,34,29,32,37,32,23,10,38,33,47,31,39,36,38,15,70,48,31,30,36,32,33,41,57,14,37,34,42,32,42,34,38,24,56,35,81,44,76,40,78,68,41,46,73,53,59,55,76,41,71,56,70,69,72,65,71,70,64,72,73,76,72,75,75,76,68,81,116,132,82,74,73,72,78,73,50,60,72,58,22,31,40,23,66,67,22,38,32,48,30,36,36,37,32,42,43,8,37,35,32,36,14,39,30,49,28,37,38,34,47,53,88,63,94,60,63,26,30,38,37,34,32,64,77,11,37,31,45,28,40,38,38,29,35,30,32,37,32,23,11,39,33,46,30,37,35,38,15,71,50,31,30,36,31,33,42,58,14,37,36,42,33,41,34,36,23,54,35,81,45,76,40,79,69,40,44,72,51,60,55,78,41,70,54,70,70,72,64,71,69,65,73,73,75,70,75,76,75,69,78,118

Sequence (266 aa):
MFSRKKQPPIKSLIAHGTRINGEVVFAEGLRIDGEVAGDVRAQDGEHATILVVSESARVEGAVHAAHVIINGTVVGPVHAAELLELQPKARITGNVHYKALEMHQGATISGQMSPTTVLIEEKPTLKLASKAGMFSRKKQPPIKSLIAHGTRINGEVVFAEGLRIDGEVAGDVRAQDGEHATILVVSESARVEGAVHAAHVIINGTVVGPVHAAELLELQPKARITGNVHYKALEMHQGATISGQMSPTTVLIEEKPTLKLASKAG